Protein AF-A0A7C6RZF9-F1 (afdb_monomer_lite)

Sequence (283 aa):
MNSLLARSKLLEAARATYAPKPVEAPPQAPALPRFILAIDGSYAEVDVKNGYPGAKVGYCTAASVLLDLHLIGELDVERPVDPVEFRKTEQAASVDAALPGSNVVTRRQNSARASFREELYDLFTDIVVDEDDRTNLLSTYQALLALKPTTNPQSCPYKESHGCTAEFAVGSGCTTCPTCGRPVYSTDALRIHERFRDIGTNGEAFGLVMQLMERLLMVHFLRCFERRNLLPRLTSLAFFIDGPLAAFGPPAWLSAAISRELKRLNQKVRVATGQDLLILGIS

pLDDT: mean 88.52, std 12.93, range [42.34, 98.44]

Secondary structure (DSSP, 8-state):
---SSS----------S--PPPPPPPPPPSS--SEEEEEEEEEEEEE-TTSSTT-EEEEEEEEEEEEEHHHHHHHTTSSSPPHHHHGGGEEEEEEEEEEE-TT---TT-SSHHHHHHHHHHHHHHH----TTT---HHHHHHHHHTTS--SSPEEPTTHHHH----EE---SSEEE-TTT--EEEGGGGG-GGGS--SSS--HHHHHHHHHHHHHHHHHHHHHHHHHTT-GGGGGGEEEEEES-SS--SGGGHHHHHHHHHHHHHHHHHHHHHS---EEEEE-

Foldseek 3Di:
DPDPPPDPDDPPDPPPPPPPDDDPDPPDDPDAFQKEWEKEKDKDKDDDPPADPQWIKMKIKIKIKIFGVVQVVVQVVDPPGDPVSRCVRIDMDMQIAIAGAARDDDPVDDASLVRRQVSLLVSQCPADDDPVLRHGLLVLVLLLLVVFDFPFFDADLCCVVPVGGDTGRQHAAWDAGPGPRHIDHSCCQLVLSVCGDNGDDSVSSSVLSRVCCQLSVVLVVLVVCVVVVNLQSQVNYAYEYEADNARDDSNRSSSVSSVVSQVVSQVVSCVVHVDGGHYDYDD

Radius of gyration: 22.69 Å; chains: 1; bounding box: 57×61×63 Å

Structure (mmCIF, N/CA/C/O backbone):
data_AF-A0A7C6RZF9-F1
#
_entry.id   AF-A0A7C6RZF9-F1
#
loop_
_atom_site.group_PDB
_atom_site.id
_atom_site.type_symbol
_atom_site.label_atom_id
_atom_site.label_alt_id
_atom_site.label_comp_id
_atom_site.label_asym_id
_atom_site.label_entity_id
_atom_site.label_seq_id
_atom_site.pdbx_PDB_ins_code
_atom_site.Cartn_x
_atom_site.Cartn_y
_atom_site.Cartn_z
_atom_site.occupancy
_atom_site.B_iso_or_equiv
_atom_site.auth_seq_id
_atom_site.auth_comp_id
_atom_site.auth_asym_id
_atom_site.auth_atom_id
_atom_site.pdbx_PDB_model_num
ATOM 1 N N . MET A 1 1 ? 8.512 46.371 -24.141 1.00 44.00 1 MET A N 1
ATOM 2 C CA . MET A 1 1 ? 8.362 44.982 -23.654 1.00 44.00 1 MET A CA 1
ATOM 3 C C . MET A 1 1 ? 7.589 44.940 -22.322 1.00 44.00 1 MET A C 1
ATOM 5 O O . MET A 1 1 ? 7.981 44.211 -21.432 1.00 44.00 1 MET A O 1
ATOM 9 N N . ASN A 1 2 ? 6.493 45.712 -22.181 1.00 46.38 2 ASN A N 1
ATOM 10 C CA . ASN A 1 2 ? 5.766 45.908 -20.905 1.00 46.38 2 ASN A CA 1
ATOM 11 C C . ASN A 1 2 ? 4.226 45.761 -21.019 1.00 46.38 2 ASN A C 1
ATOM 13 O O . ASN A 1 2 ? 3.498 46.326 -20.213 1.00 46.38 2 ASN A O 1
ATOM 17 N N . SER A 1 3 ? 3.691 45.013 -21.995 1.00 49.34 3 SER A N 1
ATOM 18 C CA . SER A 1 3 ? 2.226 44.832 -22.132 1.00 49.34 3 SER A CA 1
ATOM 19 C C . SER A 1 3 ? 1.712 43.396 -21.967 1.00 49.34 3 SER A C 1
ATOM 21 O O . SER A 1 3 ? 0.523 43.162 -22.169 1.00 49.34 3 SER A O 1
ATOM 23 N N . LEU A 1 4 ? 2.549 42.438 -21.550 1.00 44.47 4 LEU A N 1
ATOM 24 C CA . LEU A 1 4 ? 2.128 41.034 -21.403 1.00 44.47 4 LEU A CA 1
ATOM 25 C C . LEU A 1 4 ? 1.476 40.701 -20.047 1.00 44.47 4 LEU A C 1
ATOM 27 O O . LEU A 1 4 ? 0.877 39.641 -19.920 1.00 44.47 4 LEU A O 1
ATOM 31 N N . LEU A 1 5 ? 1.518 41.606 -19.060 1.00 49.47 5 LEU A N 1
ATOM 32 C CA . LEU A 1 5 ? 0.936 41.382 -17.723 1.00 49.47 5 LEU A CA 1
ATOM 33 C C . LEU A 1 5 ? -0.335 42.205 -17.432 1.00 49.47 5 LEU A C 1
ATOM 35 O O . LEU A 1 5 ? -0.898 42.101 -16.350 1.00 49.47 5 LEU A O 1
ATOM 39 N N . ALA A 1 6 ? -0.833 42.999 -18.385 1.00 48.31 6 ALA A N 1
ATOM 40 C CA . ALA A 1 6 ? -1.935 43.939 -18.135 1.00 48.31 6 ALA A CA 1
ATOM 41 C C . ALA A 1 6 ? -3.351 43.378 -18.396 1.00 48.31 6 ALA A C 1
ATOM 43 O O . ALA A 1 6 ? -4.324 44.131 -18.372 1.00 48.31 6 ALA A O 1
ATOM 44 N N . ARG A 1 7 ? -3.507 42.077 -18.679 1.00 49.91 7 ARG A N 1
ATOM 45 C CA . ARG A 1 7 ? -4.825 41.469 -18.948 1.00 49.91 7 ARG A CA 1
ATOM 46 C C . ARG A 1 7 ? -4.968 40.068 -18.354 1.00 49.91 7 ARG A C 1
ATOM 48 O O . ARG A 1 7 ? -5.274 39.123 -19.067 1.00 49.91 7 ARG A O 1
ATOM 55 N N . SER A 1 8 ? -4.823 39.947 -17.038 1.00 42.34 8 SER A N 1
ATOM 56 C CA . SER A 1 8 ? -5.590 38.931 -16.312 1.00 42.34 8 SER A CA 1
ATOM 57 C C . SER A 1 8 ? -6.873 39.602 -15.830 1.00 42.34 8 SER A C 1
ATOM 59 O O . SER A 1 8 ? -6.887 40.278 -14.805 1.00 42.34 8 SER A O 1
ATOM 61 N N . LYS A 1 9 ? -7.943 39.508 -16.624 1.00 49.41 9 LYS A N 1
ATOM 62 C CA . LYS A 1 9 ? -9.285 39.748 -16.093 1.00 49.41 9 LYS A CA 1
ATOM 63 C C . LYS A 1 9 ? -9.695 38.444 -15.421 1.00 49.41 9 LYS A C 1
ATOM 65 O O . LYS A 1 9 ? -9.840 37.438 -16.112 1.00 49.41 9 LYS A O 1
ATOM 70 N N . LEU A 1 10 ? -9.847 38.460 -14.096 1.00 52.38 10 LEU A N 1
ATOM 71 C CA . LEU A 1 10 ? -10.615 37.429 -13.401 1.00 52.38 10 LEU A CA 1
ATOM 72 C C . LEU A 1 10 ? -11.949 37.296 -14.136 1.00 52.38 10 LEU A C 1
ATOM 74 O O . LEU A 1 10 ? -12.616 38.301 -14.385 1.00 52.38 10 LEU A O 1
ATOM 78 N N . LEU A 1 11 ? -12.292 36.076 -14.542 1.00 44.00 11 LEU A N 1
ATOM 79 C CA . LEU A 1 11 ? -13.588 35.798 -15.138 1.00 44.00 11 LEU A CA 1
ATOM 80 C C . LEU A 1 11 ? -14.634 36.108 -14.060 1.00 44.00 11 LEU A C 1
ATOM 82 O O . LEU A 1 11 ? -14.775 35.359 -13.093 1.00 44.00 11 LEU A O 1
ATOM 86 N N . GLU A 1 12 ? -15.299 37.257 -14.170 1.00 52.66 12 GLU A N 1
ATOM 87 C CA . GLU A 1 12 ? -16.380 37.620 -13.266 1.00 52.66 12 GLU A CA 1
ATOM 88 C C . GLU A 1 12 ? -17.466 36.544 -13.333 1.00 52.66 12 GLU A C 1
ATOM 90 O O . GLU A 1 12 ? -18.090 36.308 -14.364 1.00 52.66 12 GLU A O 1
ATOM 95 N N . ALA A 1 13 ? -17.646 35.880 -12.192 1.00 52.62 13 ALA A N 1
ATOM 96 C CA . ALA A 1 13 ? -18.874 35.251 -11.735 1.00 52.62 13 ALA A CA 1
ATOM 97 C C . ALA A 1 13 ? -19.661 34.410 -12.758 1.00 52.62 13 ALA A C 1
ATOM 99 O O . ALA A 1 13 ? -20.886 34.483 -12.808 1.00 52.62 13 ALA A O 1
ATOM 100 N N . ALA A 1 14 ? -19.012 33.445 -13.411 1.00 50.66 14 ALA A N 1
ATOM 101 C CA . ALA A 1 14 ? -19.671 32.148 -13.548 1.00 50.66 14 ALA A CA 1
ATOM 102 C C . ALA A 1 14 ? -19.637 31.484 -12.162 1.00 50.66 14 ALA A C 1
ATOM 104 O O . ALA A 1 14 ? -18.797 30.628 -11.887 1.00 50.66 14 ALA A O 1
ATOM 105 N N . ARG A 1 15 ? -20.493 31.951 -11.237 1.00 50.66 15 ARG A N 1
ATOM 106 C CA . ARG A 1 15 ? -20.753 31.244 -9.979 1.00 50.66 15 ARG A CA 1
ATOM 107 C C . ARG A 1 15 ? -21.196 29.845 -10.379 1.00 50.66 15 ARG A C 1
ATOM 109 O O . ARG A 1 15 ? -22.321 29.670 -10.842 1.00 50.66 15 ARG A O 1
ATOM 116 N N . ALA A 1 16 ? -20.301 28.872 -10.241 1.00 51.00 16 ALA A N 1
ATOM 117 C CA . ALA A 1 16 ? -20.673 27.478 -10.306 1.00 51.00 16 ALA A CA 1
ATOM 118 C C . ALA A 1 16 ? -21.843 27.300 -9.332 1.00 51.00 16 ALA A C 1
ATOM 120 O O . ALA A 1 16 ? -21.705 27.518 -8.131 1.00 51.00 16 ALA A O 1
ATOM 121 N N . THR A 1 17 ? -23.013 26.950 -9.858 1.00 53.56 17 THR A N 1
ATOM 122 C CA . THR A 1 17 ? -24.252 26.682 -9.112 1.00 53.56 17 THR A CA 1
ATOM 123 C C . THR A 1 17 ? -24.159 25.426 -8.243 1.00 53.56 17 THR A C 1
ATOM 125 O O . THR A 1 17 ? -25.164 24.936 -7.733 1.00 53.56 17 THR A O 1
ATOM 128 N N . TYR A 1 18 ? -22.951 24.904 -8.033 1.00 54.50 18 TYR A N 1
ATOM 129 C CA . TYR A 1 18 ? -22.685 23.849 -7.082 1.00 54.50 18 TYR A CA 1
ATOM 130 C C . TYR A 1 18 ? -22.541 24.451 -5.683 1.00 54.50 18 TYR A C 1
ATOM 132 O O . TYR A 1 18 ? -21.444 24.656 -5.171 1.00 54.50 18 TYR A O 1
ATOM 140 N N . ALA A 1 19 ? -23.681 24.755 -5.068 1.00 57.72 19 ALA A N 1
ATOM 141 C CA . ALA A 1 19 ? -23.759 24.831 -3.621 1.00 57.72 19 ALA A CA 1
ATOM 142 C C . ALA A 1 19 ? -23.894 23.383 -3.119 1.00 57.72 19 ALA A C 1
ATOM 144 O O . ALA A 1 19 ? -24.942 22.773 -3.364 1.00 57.72 19 ALA A O 1
ATOM 145 N N . PRO A 1 20 ? -22.869 22.782 -2.482 1.00 61.41 20 PRO A N 1
ATOM 146 C CA . PRO A 1 20 ? -23.057 21.487 -1.844 1.00 61.41 20 PRO A CA 1
ATOM 147 C C . PRO A 1 20 ? -24.210 21.636 -0.851 1.00 61.41 20 PRO A C 1
ATOM 149 O O . PRO A 1 20 ? -24.184 22.536 -0.012 1.00 61.41 20 PRO A O 1
ATOM 152 N N . LYS A 1 21 ? -25.251 20.804 -0.976 1.00 68.56 21 LYS A N 1
ATOM 153 C CA . LYS A 1 21 ? -26.317 20.770 0.029 1.00 68.56 21 LYS A CA 1
ATOM 154 C C . LYS A 1 21 ? -25.663 20.366 1.350 1.00 68.56 21 LYS A C 1
ATOM 156 O O . LYS A 1 21 ? -25.121 19.259 1.396 1.00 68.56 21 LYS A O 1
ATOM 161 N N . PRO A 1 22 ? -25.680 21.222 2.387 1.00 65.50 22 PRO A N 1
ATOM 162 C CA . PRO A 1 22 ? -25.207 20.827 3.700 1.00 65.50 22 PRO A CA 1
ATOM 163 C C . PRO A 1 22 ? -26.021 19.610 4.124 1.00 65.50 22 PRO A C 1
ATOM 165 O O . PRO A 1 22 ? -27.251 19.663 4.169 1.00 65.50 22 PRO A O 1
ATOM 168 N N . VAL A 1 23 ? -25.341 18.491 4.333 1.00 76.44 23 VAL A N 1
ATOM 169 C CA . VAL A 1 23 ? -25.952 17.330 4.968 1.00 76.44 23 VAL A CA 1
ATOM 170 C C . VAL A 1 23 ? -25.931 17.620 6.460 1.00 76.44 23 VAL A C 1
ATOM 172 O O . VAL A 1 23 ? -24.930 18.124 6.973 1.00 76.44 23 VAL A O 1
ATOM 175 N N . GLU A 1 24 ? -27.048 17.365 7.133 1.00 70.00 24 GLU A N 1
ATOM 176 C CA . GLU A 1 24 ? -27.141 17.508 8.582 1.00 70.00 24 GLU A CA 1
ATOM 177 C C . GLU A 1 24 ? -26.021 16.691 9.235 1.00 70.00 24 GLU A C 1
ATOM 179 O O . GLU A 1 24 ? -25.766 15.548 8.837 1.00 70.00 24 GLU A O 1
ATOM 184 N N . ALA A 1 25 ? -25.294 17.308 10.173 1.00 57.28 25 ALA A N 1
ATOM 185 C CA . ALA A 1 25 ? -24.230 16.610 10.877 1.00 57.28 25 ALA A CA 1
ATOM 186 C C . ALA A 1 25 ? -24.836 15.363 11.542 1.00 57.28 25 ALA A C 1
ATOM 188 O O . ALA A 1 25 ? -25.914 15.469 12.136 1.00 57.28 25 ALA A O 1
ATOM 189 N N . PRO A 1 26 ? -24.186 14.188 11.446 1.00 63.03 26 PRO A N 1
ATOM 190 C CA . PRO A 1 26 ? -24.655 13.016 12.162 1.00 63.03 26 PRO A CA 1
ATOM 191 C C . PRO A 1 26 ? -24.825 13.364 13.649 1.00 63.03 26 PRO A C 1
ATOM 193 O O . PRO A 1 26 ? -24.021 14.144 14.175 1.00 63.03 26 PRO A O 1
ATOM 196 N N . PRO A 1 27 ? -25.844 12.816 14.335 1.00 63.16 27 PRO A N 1
ATOM 197 C CA . PRO A 1 27 ? -26.008 13.034 15.766 1.00 63.16 27 PRO A CA 1
ATOM 198 C C . PRO A 1 27 ? -24.699 12.702 16.485 1.00 63.16 27 PRO A C 1
ATOM 200 O O . PRO A 1 27 ? -24.049 11.704 16.167 1.00 63.16 27 PRO A O 1
ATOM 203 N N . GLN A 1 28 ? -24.300 13.568 17.420 1.00 54.41 28 GLN A N 1
ATOM 204 C CA . GLN A 1 28 ? -23.054 13.422 18.167 1.00 54.41 28 GLN A CA 1
ATOM 205 C C . GLN A 1 28 ? -22.999 12.018 18.778 1.00 54.41 28 GLN A C 1
ATOM 207 O O . GLN A 1 28 ? -23.878 11.641 19.557 1.00 54.41 28 GLN A O 1
ATOM 212 N N . ALA A 1 29 ? -21.982 11.235 18.408 1.00 58.72 29 ALA A N 1
ATOM 213 C CA . ALA A 1 29 ? -21.712 9.988 19.103 1.00 58.72 29 ALA A CA 1
ATOM 214 C C . ALA A 1 29 ? -21.432 10.341 20.577 1.00 58.72 29 ALA A C 1
ATOM 216 O O . ALA A 1 29 ? -20.597 11.210 20.835 1.00 58.72 29 ALA A O 1
ATOM 217 N N . PRO A 1 30 ? -22.130 9.726 21.548 1.00 60.25 30 PRO A N 1
ATOM 218 C CA . PRO A 1 30 ? -22.070 10.155 22.945 1.00 60.25 30 PRO A CA 1
ATOM 219 C C . PRO A 1 30 ? -20.701 9.923 23.608 1.00 60.25 30 PRO A C 1
ATOM 221 O O . PRO A 1 30 ? -20.466 10.441 24.696 1.00 60.25 30 PRO A O 1
ATOM 224 N N . ALA A 1 31 ? -19.796 9.174 22.968 1.00 73.19 31 ALA A N 1
ATOM 225 C CA . ALA A 1 31 ? -18.435 8.944 23.434 1.00 73.19 31 ALA A CA 1
ATOM 226 C C . ALA A 1 31 ? -17.447 8.954 22.257 1.00 73.19 31 ALA A C 1
ATOM 228 O O . ALA A 1 31 ? -17.742 8.424 21.183 1.00 73.19 31 ALA A O 1
ATOM 229 N N . LEU A 1 32 ? -16.272 9.548 22.476 1.00 79.69 32 LEU A N 1
ATOM 230 C CA . LEU A 1 32 ? -15.128 9.430 21.571 1.00 79.69 32 LEU A CA 1
ATOM 231 C C . LEU A 1 32 ? -14.653 7.965 21.512 1.00 79.69 32 LEU A C 1
ATOM 233 O O . LEU A 1 32 ? -14.848 7.224 22.482 1.00 79.69 32 LEU A O 1
ATOM 237 N N . PRO A 1 33 ? -14.030 7.530 20.400 1.00 88.69 33 PRO A N 1
ATOM 238 C CA . PRO A 1 33 ? -13.412 6.210 20.342 1.00 88.69 33 PRO A CA 1
ATOM 239 C C . PRO A 1 33 ? -12.360 6.081 21.450 1.00 88.69 33 PRO A C 1
ATOM 241 O O . PRO A 1 33 ? -11.729 7.062 21.837 1.00 88.69 33 PRO A O 1
ATOM 244 N N . ARG A 1 34 ? -12.153 4.867 21.965 1.00 93.19 34 ARG A N 1
ATOM 245 C CA . ARG A 1 34 ? -11.079 4.612 22.935 1.00 93.19 34 ARG A CA 1
ATOM 246 C C . ARG A 1 34 ? -9.718 4.595 22.251 1.00 93.19 34 ARG A C 1
ATOM 248 O O . ARG A 1 34 ? -8.738 5.038 22.834 1.00 93.19 34 ARG A O 1
ATOM 255 N N . PHE A 1 35 ? -9.667 4.072 21.031 1.00 95.12 35 PHE A N 1
ATOM 256 C CA . PHE A 1 35 ? -8.431 3.867 20.300 1.00 95.12 35 PHE A CA 1
ATOM 257 C C . PHE A 1 35 ? -8.411 4.647 18.988 1.00 95.12 35 PHE A C 1
ATOM 259 O O . PHE A 1 35 ? -9.434 4.777 18.309 1.00 95.12 35 PHE A O 1
ATOM 266 N N . ILE A 1 36 ? -7.224 5.098 18.596 1.00 94.88 36 ILE A N 1
ATOM 267 C CA . ILE A 1 36 ? -6.934 5.575 17.241 1.00 94.88 36 ILE A CA 1
ATOM 268 C C . ILE A 1 36 ? -5.866 4.668 16.644 1.00 94.88 36 ILE A C 1
ATOM 270 O O . ILE A 1 36 ? -4.835 4.463 17.269 1.00 94.88 36 ILE A O 1
ATOM 274 N N . LEU A 1 37 ? -6.085 4.159 15.434 1.00 95.31 37 LEU A N 1
ATOM 275 C CA . LEU A 1 37 ? -5.027 3.570 14.619 1.00 95.31 37 LEU A CA 1
ATOM 276 C C . LEU A 1 37 ? -4.629 4.579 13.542 1.00 95.31 37 LEU A C 1
ATOM 278 O O . LEU A 1 37 ? -5.364 4.780 12.572 1.00 95.31 37 LEU A O 1
ATOM 282 N N . ALA A 1 38 ? -3.490 5.233 13.745 1.00 94.94 38 ALA A N 1
ATOM 283 C CA . ALA A 1 38 ? -2.909 6.187 12.813 1.00 94.94 38 ALA A CA 1
ATOM 284 C C . ALA A 1 38 ? -1.940 5.481 11.861 1.00 94.94 38 ALA A C 1
ATOM 286 O O . ALA A 1 38 ? -1.136 4.662 12.305 1.00 94.94 38 ALA A O 1
ATOM 287 N N . ILE A 1 39 ? -2.017 5.785 10.567 1.00 94.81 39 ILE A N 1
ATOM 288 C CA . ILE A 1 39 ? -1.108 5.270 9.542 1.00 94.81 39 ILE A CA 1
ATOM 289 C C . ILE A 1 39 ? -0.482 6.451 8.808 1.00 94.81 39 ILE A C 1
ATOM 291 O O . ILE A 1 39 ? -1.206 7.289 8.269 1.00 94.81 39 ILE A O 1
ATOM 295 N N . ASP A 1 40 ? 0.846 6.477 8.794 1.00 94.19 40 ASP A N 1
ATOM 296 C CA . ASP A 1 40 ? 1.660 7.531 8.191 1.00 94.19 40 ASP A CA 1
ATOM 297 C C . ASP A 1 40 ? 2.850 6.919 7.444 1.00 94.19 40 ASP A C 1
ATOM 299 O O . ASP A 1 40 ? 3.456 5.938 7.890 1.00 94.19 40 ASP A O 1
ATOM 303 N N . GLY A 1 41 ? 3.160 7.473 6.282 1.00 92.94 41 GLY A N 1
ATOM 304 C CA . GLY A 1 41 ? 4.138 6.982 5.340 1.00 92.94 41 GLY A CA 1
ATOM 305 C C . GLY A 1 41 ? 5.175 8.036 4.989 1.00 92.94 41 GLY A C 1
ATOM 306 O O . GLY A 1 41 ? 4.897 9.210 4.782 1.00 92.94 41 GLY A O 1
ATOM 307 N N . SER A 1 42 ? 6.415 7.594 4.823 1.00 94.50 42 SER A N 1
ATOM 308 C CA . SER A 1 42 ? 7.486 8.446 4.316 1.00 94.50 42 SER A CA 1
ATOM 309 C C . SER A 1 42 ? 8.337 7.705 3.299 1.00 94.50 42 SER A C 1
ATOM 311 O O . SER A 1 42 ? 8.347 6.473 3.228 1.00 94.50 42 SER A O 1
ATOM 313 N N . TYR A 1 43 ? 9.041 8.462 2.461 1.00 96.25 43 TYR A N 1
ATOM 314 C CA . TYR A 1 43 ? 10.055 7.889 1.593 1.00 96.25 43 TYR A CA 1
ATOM 315 C C . TYR A 1 43 ? 11.281 8.791 1.496 1.00 96.25 43 TYR A C 1
ATOM 317 O O . TYR A 1 43 ? 11.190 10.016 1.579 1.00 96.25 43 TYR A O 1
ATOM 325 N N . ALA A 1 44 ? 12.433 8.167 1.279 1.00 96.75 44 ALA A N 1
ATOM 326 C CA . ALA A 1 44 ? 13.693 8.838 1.016 1.00 96.75 44 ALA A CA 1
ATOM 327 C C . ALA A 1 44 ? 14.422 8.124 -0.121 1.00 96.75 44 ALA A C 1
ATOM 329 O O . ALA A 1 44 ? 14.549 6.904 -0.124 1.00 96.75 44 ALA A O 1
ATOM 330 N N . GLU A 1 45 ? 14.935 8.882 -1.083 1.00 96.56 45 GLU A N 1
ATOM 331 C CA . GLU A 1 45 ? 15.823 8.344 -2.110 1.00 96.56 45 GLU A CA 1
ATOM 332 C C . GLU A 1 45 ? 17.269 8.691 -1.758 1.00 96.56 45 GLU A C 1
ATOM 334 O O . GLU A 1 45 ? 17.589 9.853 -1.506 1.00 96.56 45 GLU A O 1
ATOM 339 N N . VAL A 1 46 ? 18.148 7.689 -1.756 1.00 95.75 46 VAL A N 1
ATOM 340 C CA . VAL A 1 46 ? 19.566 7.870 -1.424 1.00 95.75 46 VAL A CA 1
ATOM 341 C C . VAL A 1 46 ? 20.474 7.356 -2.531 1.00 95.75 46 VAL A C 1
ATOM 343 O O . VAL A 1 46 ? 20.140 6.408 -3.243 1.00 95.75 46 VAL A O 1
ATOM 346 N N . ASP A 1 47 ? 21.660 7.951 -2.635 1.00 94.88 47 ASP A N 1
ATOM 347 C CA . ASP A 1 47 ? 22.723 7.469 -3.514 1.00 94.88 47 ASP A CA 1
ATOM 348 C C . ASP A 1 47 ? 23.436 6.242 -2.927 1.00 94.88 47 ASP A C 1
ATOM 350 O O . ASP A 1 47 ? 23.781 6.189 -1.741 1.00 94.88 47 ASP A O 1
ATOM 354 N N . VAL A 1 48 ? 23.712 5.256 -3.780 1.00 93.12 48 VAL A N 1
ATOM 355 C CA . VAL A 1 48 ? 24.491 4.069 -3.417 1.00 93.12 48 VAL A CA 1
ATOM 356 C C . VAL A 1 48 ? 25.975 4.427 -3.406 1.00 93.12 48 VAL A C 1
ATOM 358 O O . VAL A 1 48 ? 26.574 4.674 -4.449 1.00 93.12 48 VAL A O 1
ATOM 361 N N . LYS A 1 49 ? 26.596 4.405 -2.219 1.00 88.06 49 LYS A N 1
ATOM 362 C CA . LYS A 1 49 ? 28.004 4.814 -2.036 1.00 88.06 49 LYS A CA 1
ATOM 363 C C . LYS A 1 49 ? 29.010 3.962 -2.820 1.00 88.06 49 LYS A C 1
ATOM 365 O O . LYS A 1 49 ? 29.942 4.505 -3.395 1.00 88.06 49 LYS A O 1
ATOM 370 N N . ASN A 1 50 ? 28.813 2.643 -2.851 1.00 86.00 50 ASN A N 1
ATOM 371 C CA . ASN A 1 50 ? 29.736 1.680 -3.472 1.00 86.00 50 ASN A CA 1
ATOM 372 C C . ASN A 1 50 ? 29.118 1.026 -4.724 1.00 86.00 50 ASN A C 1
ATOM 374 O O . ASN A 1 50 ? 29.227 -0.185 -4.908 1.00 86.00 50 ASN A O 1
ATOM 378 N N . GLY A 1 51 ? 28.394 1.803 -5.535 1.00 83.75 51 GLY A N 1
ATOM 379 C CA . GLY A 1 51 ? 27.639 1.316 -6.694 1.00 83.75 51 GLY A CA 1
ATOM 380 C C . GLY A 1 51 ? 28.064 1.948 -8.019 1.00 83.75 51 GLY A C 1
ATOM 381 O O . GLY A 1 51 ? 28.979 2.769 -8.079 1.00 83.75 51 GLY A O 1
ATOM 382 N N . TYR A 1 52 ? 27.375 1.566 -9.096 1.00 87.88 52 TYR A N 1
ATOM 383 C CA . TYR A 1 52 ? 27.523 2.225 -10.394 1.00 87.88 52 TYR A CA 1
ATOM 384 C C . TYR A 1 52 ? 27.160 3.722 -10.280 1.00 87.88 52 TYR A C 1
ATOM 386 O O . TYR A 1 52 ? 26.256 4.060 -9.510 1.00 87.88 52 TYR A O 1
ATOM 394 N N . PRO A 1 53 ? 27.811 4.638 -11.023 1.00 89.31 53 PRO A N 1
ATOM 395 C CA . PRO A 1 53 ? 27.487 6.061 -10.965 1.00 89.31 53 PRO A CA 1
ATOM 396 C C . PRO A 1 53 ? 25.992 6.351 -11.161 1.00 89.31 53 PRO A C 1
ATOM 398 O O . PRO A 1 53 ? 25.350 5.842 -12.081 1.00 89.31 53 PRO A O 1
ATOM 401 N N . GLY A 1 54 ? 25.429 7.176 -10.278 1.00 90.06 54 GLY A N 1
ATOM 402 C CA . GLY A 1 54 ? 24.002 7.509 -10.293 1.00 90.06 54 GLY A CA 1
ATOM 403 C C . GLY A 1 54 ? 23.077 6.380 -9.828 1.00 90.06 54 GLY A C 1
ATOM 404 O O . GLY A 1 54 ? 21.875 6.468 -10.070 1.00 90.06 54 GLY A O 1
ATOM 405 N N . ALA A 1 55 ? 23.609 5.328 -9.195 1.00 94.81 55 ALA A N 1
ATOM 406 C CA . ALA A 1 55 ? 22.798 4.302 -8.554 1.00 94.81 55 ALA A CA 1
ATOM 407 C C . ALA A 1 55 ? 22.071 4.850 -7.325 1.00 94.81 55 ALA A C 1
ATOM 409 O O . ALA A 1 55 ? 22.692 5.458 -6.451 1.00 94.81 55 ALA A O 1
ATOM 410 N N . LYS A 1 56 ? 20.760 4.605 -7.257 1.00 96.19 56 LYS A N 1
ATOM 411 C CA . LYS A 1 56 ? 19.883 5.101 -6.193 1.00 96.19 56 LYS A CA 1
ATOM 412 C C . LYS A 1 56 ? 18.993 4.001 -5.633 1.00 96.19 56 LYS A C 1
ATOM 414 O O . LYS A 1 56 ? 18.571 3.108 -6.363 1.00 96.19 56 LYS A O 1
ATOM 419 N N . VAL A 1 57 ? 18.684 4.088 -4.344 1.00 96.94 57 VAL A N 1
ATOM 420 C CA . VAL A 1 57 ? 17.738 3.207 -3.642 1.00 96.94 57 VAL A CA 1
ATOM 421 C C . VAL A 1 57 ? 16.671 4.070 -2.986 1.00 96.94 57 VAL A C 1
ATOM 423 O O . VAL A 1 57 ? 16.993 5.097 -2.387 1.00 96.94 57 VAL A O 1
ATOM 426 N N . GLY A 1 58 ? 15.412 3.657 -3.108 1.00 97.06 58 GLY A N 1
ATOM 427 C CA . GLY A 1 58 ? 14.295 4.275 -2.403 1.00 97.06 58 GLY A CA 1
ATOM 428 C C . GLY A 1 58 ? 13.980 3.512 -1.130 1.00 97.06 58 GLY A C 1
ATOM 429 O O . GLY A 1 58 ? 13.635 2.338 -1.197 1.00 97.06 58 GLY A O 1
ATOM 430 N N . TYR A 1 59 ? 14.059 4.173 0.015 1.00 97.50 59 TYR A N 1
ATOM 431 C CA . TYR A 1 59 ? 13.494 3.675 1.260 1.00 97.50 59 TYR A CA 1
ATOM 432 C C . TYR A 1 59 ? 12.063 4.171 1.376 1.00 97.50 59 TYR A C 1
ATOM 434 O O . TYR A 1 59 ? 11.836 5.374 1.291 1.00 97.50 59 TYR A O 1
ATOM 442 N N . CYS A 1 60 ? 11.112 3.258 1.529 1.00 96.62 60 CYS A N 1
ATOM 443 C CA . CYS A 1 60 ? 9.714 3.565 1.810 1.00 96.62 60 CYS A CA 1
ATOM 444 C C . CYS A 1 60 ? 9.358 2.950 3.160 1.00 96.62 60 CYS A C 1
ATOM 446 O O . CYS A 1 60 ? 9.587 1.759 3.365 1.00 96.62 60 CYS A O 1
ATOM 448 N N . THR A 1 61 ? 8.774 3.747 4.043 1.00 95.12 61 THR A N 1
ATOM 449 C CA . THR A 1 61 ? 8.312 3.312 5.359 1.00 95.12 61 THR A CA 1
ATOM 450 C C . THR A 1 61 ? 6.838 3.648 5.493 1.00 95.12 61 THR A C 1
ATOM 452 O O . THR A 1 61 ? 6.423 4.733 5.093 1.00 95.12 61 THR A O 1
ATOM 455 N N . ALA A 1 62 ? 6.055 2.743 6.072 1.00 94.25 62 ALA A N 1
ATOM 456 C CA . ALA A 1 62 ? 4.714 3.037 6.565 1.00 94.25 62 ALA A CA 1
ATOM 457 C C . ALA A 1 62 ? 4.602 2.580 8.021 1.00 94.25 62 ALA A C 1
ATOM 459 O O . ALA A 1 62 ? 4.750 1.394 8.318 1.00 94.25 62 ALA A O 1
ATOM 460 N N . ALA A 1 63 ? 4.356 3.522 8.923 1.00 93.75 63 ALA A N 1
ATOM 461 C CA . ALA A 1 63 ? 4.143 3.279 10.338 1.00 93.75 63 ALA A CA 1
ATOM 462 C C . ALA A 1 63 ? 2.646 3.171 10.635 1.00 93.75 63 ALA A C 1
ATOM 464 O O . ALA A 1 63 ? 1.831 3.903 10.084 1.00 93.75 63 ALA A O 1
ATOM 465 N N . SER A 1 64 ? 2.284 2.244 11.514 1.00 94.31 64 SER A N 1
ATOM 466 C CA . SER A 1 64 ? 0.953 2.093 12.093 1.00 94.31 64 SER A CA 1
ATOM 467 C C . SER A 1 64 ? 1.076 2.251 13.603 1.00 94.31 64 SER A C 1
ATOM 469 O O . SER A 1 64 ? 1.799 1.486 14.240 1.00 94.31 64 SER A O 1
ATOM 471 N N . VAL A 1 65 ? 0.393 3.241 14.172 1.00 94.38 65 VAL A N 1
ATOM 472 C CA . VAL A 1 65 ? 0.449 3.575 15.599 1.00 94.38 65 VAL A CA 1
ATOM 473 C C . VAL A 1 65 ? -0.945 3.461 16.199 1.00 94.38 65 VAL A C 1
ATOM 475 O O . VAL A 1 65 ? -1.860 4.186 15.812 1.00 94.38 65 VAL A O 1
ATOM 478 N N . LEU A 1 66 ? -1.110 2.541 17.144 1.00 94.69 66 LEU A N 1
ATOM 479 C CA . LEU A 1 66 ? -2.313 2.402 17.953 1.00 94.69 66 LEU A CA 1
ATOM 480 C C . LEU A 1 66 ? -2.173 3.258 19.216 1.00 94.69 66 LEU A C 1
ATOM 482 O O . LEU A 1 66 ? -1.308 2.981 20.037 1.00 94.69 66 LEU A O 1
ATOM 486 N N . LEU A 1 67 ? -3.038 4.253 19.383 1.00 93.56 67 LEU A N 1
ATOM 487 C CA . LEU A 1 67 ? -3.093 5.159 20.532 1.00 93.56 67 LEU A CA 1
ATOM 488 C C . LEU A 1 67 ? -4.287 4.814 21.428 1.00 93.56 67 LEU A C 1
ATOM 490 O O . LEU A 1 67 ? -5.392 4.647 20.911 1.00 93.56 67 LEU A O 1
ATOM 494 N N . ASP A 1 68 ? -4.102 4.763 22.751 1.00 93.88 68 ASP A N 1
ATOM 495 C CA . ASP A 1 68 ? -5.190 4.677 23.741 1.00 93.88 68 ASP A CA 1
ATOM 496 C C . ASP A 1 68 ? -5.531 6.074 24.290 1.00 93.88 68 ASP A C 1
ATOM 498 O O . ASP A 1 68 ? -4.823 6.633 25.132 1.00 93.88 68 ASP A O 1
ATOM 502 N N . LEU A 1 69 ? -6.648 6.637 23.825 1.00 91.25 69 LEU A N 1
ATOM 503 C CA . LEU A 1 69 ? -7.108 7.976 24.195 1.00 91.25 69 LEU A CA 1
ATOM 504 C C . LEU A 1 69 ? -7.503 8.092 25.670 1.00 91.25 69 LEU A C 1
ATOM 506 O O . LEU A 1 69 ? -7.479 9.194 26.214 1.00 91.25 69 LEU A O 1
ATOM 510 N N . HIS A 1 70 ? -7.850 6.983 26.327 1.00 90.44 70 HIS A N 1
ATOM 511 C CA . HIS A 1 70 ? -8.131 6.999 27.758 1.00 90.44 70 HIS A CA 1
ATOM 512 C C . HIS A 1 70 ? -6.851 7.253 28.554 1.00 90.44 70 HIS A C 1
ATOM 514 O O . HIS A 1 70 ? -6.825 8.141 29.400 1.00 90.44 70 HIS A O 1
ATOM 520 N N . LEU A 1 71 ? -5.784 6.508 28.250 1.00 88.25 71 LEU A N 1
ATOM 521 C CA . LEU A 1 71 ? -4.491 6.671 28.919 1.00 88.25 71 LEU A CA 1
ATOM 522 C C . LEU A 1 71 ? -3.881 8.049 28.629 1.00 88.25 71 LEU A C 1
ATOM 524 O O . LEU A 1 71 ? -3.336 8.683 29.527 1.00 88.25 71 LEU A O 1
ATOM 528 N N . ILE A 1 72 ? -4.021 8.544 27.394 1.00 88.44 72 ILE A N 1
ATOM 529 C CA . ILE A 1 72 ? -3.596 9.908 27.039 1.00 88.44 72 ILE A CA 1
ATOM 530 C C . ILE A 1 72 ? -4.354 10.941 27.882 1.00 88.44 72 ILE A C 1
ATOM 532 O O . ILE A 1 72 ? -3.736 11.853 28.425 1.00 88.44 72 ILE A O 1
ATOM 536 N N . GLY A 1 73 ? -5.672 10.780 28.037 1.00 86.56 73 GLY A N 1
ATOM 537 C CA . GLY A 1 73 ? -6.490 11.668 28.863 1.00 86.56 73 GLY A CA 1
ATOM 538 C C . GLY A 1 73 ? -6.096 11.666 30.343 1.00 86.56 73 GLY A C 1
ATOM 539 O O . GLY A 1 73 ? -6.100 12.725 30.963 1.00 86.56 73 GLY A O 1
ATOM 540 N N . GLU A 1 74 ? -5.722 10.510 30.901 1.00 88.12 74 GLU A N 1
ATOM 541 C CA . GLU A 1 74 ? -5.219 10.399 32.280 1.00 88.12 74 GLU A CA 1
ATOM 542 C C . GLU A 1 74 ? -3.885 11.131 32.467 1.00 88.12 74 GLU A C 1
ATOM 544 O O . GLU A 1 74 ? -3.714 11.860 33.443 1.00 88.12 74 GLU A O 1
ATOM 549 N N . LEU A 1 75 ? -2.958 10.979 31.517 1.00 86.75 75 LEU A N 1
ATOM 550 C CA . LEU A 1 75 ? -1.661 11.658 31.557 1.00 86.75 75 LEU A CA 1
ATOM 551 C C . LEU A 1 75 ? -1.787 13.173 31.352 1.00 86.75 75 LEU A C 1
ATOM 553 O O . LEU A 1 75 ? -1.011 13.937 31.920 1.00 86.75 75 LEU A O 1
ATOM 557 N N . ASP A 1 76 ? -2.777 13.628 30.583 1.00 85.44 76 ASP A N 1
ATOM 558 C CA . ASP A 1 76 ? -2.979 15.050 30.296 1.00 85.44 76 ASP A CA 1
ATOM 559 C C . ASP A 1 76 ? -3.447 15.883 31.501 1.00 85.44 76 ASP A C 1
ATOM 561 O O . ASP A 1 76 ? -3.379 17.115 31.447 1.00 85.44 76 ASP A O 1
ATOM 565 N N . VAL A 1 77 ? -3.880 15.238 32.592 1.00 86.06 77 VAL A N 1
ATOM 566 C CA . VAL A 1 77 ? -4.291 15.906 33.840 1.00 86.06 77 VAL A CA 1
ATOM 567 C C . VAL A 1 77 ? -3.112 16.616 34.516 1.00 86.06 77 VAL A C 1
ATOM 569 O O . VAL A 1 77 ? -3.286 17.714 35.047 1.00 86.06 77 VAL A O 1
ATOM 572 N N . GLU A 1 78 ? -1.910 16.035 34.466 1.00 80.88 78 GLU A N 1
ATOM 573 C CA . GLU A 1 78 ? -0.701 16.590 35.083 1.00 80.88 78 GLU A CA 1
ATOM 574 C C . GLU A 1 78 ? 0.399 16.801 34.038 1.00 80.88 78 GLU A C 1
ATOM 576 O O . GLU A 1 78 ? 1.169 15.906 33.693 1.00 80.88 78 GLU A O 1
ATOM 581 N N . ARG A 1 79 ? 0.490 18.037 33.532 1.00 83.94 79 ARG A N 1
ATOM 582 C CA . ARG A 1 79 ? 1.542 18.451 32.594 1.00 83.94 79 ARG A CA 1
ATOM 583 C C . ARG A 1 79 ? 2.719 19.117 33.322 1.00 83.94 79 ARG A C 1
ATOM 585 O O . ARG A 1 79 ? 2.490 19.873 34.267 1.00 83.94 79 ARG A O 1
ATOM 592 N N . PRO A 1 80 ? 3.963 18.958 32.831 1.00 82.81 80 PRO A N 1
ATOM 593 C CA . PRO A 1 80 ? 4.359 18.216 31.630 1.00 82.81 80 PRO A CA 1
ATOM 594 C C . PRO A 1 80 ? 4.378 16.696 31.850 1.00 82.81 80 PRO A C 1
ATOM 596 O O . PRO A 1 80 ? 4.807 16.225 32.896 1.00 82.81 80 PRO A O 1
ATOM 599 N N . VAL A 1 81 ? 3.954 15.945 30.831 1.00 84.25 81 VAL A N 1
ATOM 600 C CA . VAL A 1 81 ? 3.926 14.474 30.856 1.00 84.25 81 VAL A CA 1
ATOM 601 C C . VAL A 1 81 ? 5.340 13.910 30.698 1.00 84.25 81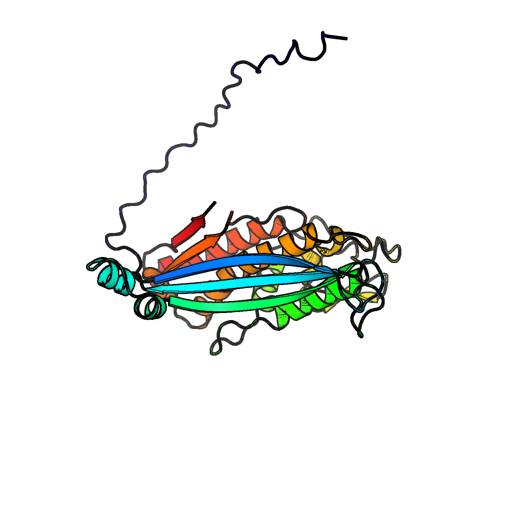 VAL A C 1
ATOM 603 O O . VAL A 1 81 ? 6.109 14.389 29.861 1.00 84.25 81 VAL A O 1
ATOM 606 N N . ASP A 1 82 ? 5.677 12.869 31.463 1.00 84.31 82 ASP A N 1
ATOM 607 C CA . ASP A 1 82 ? 6.911 12.101 31.268 1.00 84.31 82 ASP A CA 1
ATOM 608 C C . ASP A 1 82 ? 6.873 11.374 29.903 1.00 84.31 82 ASP A C 1
ATOM 610 O O . ASP A 1 82 ? 5.964 10.571 29.664 1.00 84.31 82 ASP A O 1
ATOM 614 N N . PRO A 1 83 ? 7.851 11.592 29.000 1.00 83.81 83 PRO A N 1
ATOM 615 C CA . PRO A 1 83 ? 7.916 10.898 27.715 1.00 83.81 83 PRO A CA 1
ATOM 616 C C . PRO A 1 83 ? 7.905 9.365 27.813 1.00 83.81 83 PRO A C 1
ATOM 618 O O . PRO A 1 83 ? 7.440 8.700 26.888 1.00 83.81 83 PRO A O 1
ATOM 621 N N . VAL A 1 84 ? 8.429 8.788 28.899 1.00 86.12 84 VAL A N 1
ATOM 622 C CA . VAL A 1 84 ? 8.428 7.334 29.122 1.00 86.12 84 VAL A CA 1
ATOM 623 C C . VAL A 1 84 ? 7.016 6.833 29.410 1.00 86.12 84 VAL A C 1
ATOM 625 O O . VAL A 1 84 ? 6.620 5.794 28.884 1.00 86.12 84 VAL A O 1
ATOM 628 N N . GLU A 1 85 ? 6.241 7.577 30.199 1.00 83.62 85 GLU A N 1
ATOM 629 C CA . GLU A 1 85 ? 4.838 7.253 30.469 1.00 83.62 85 GLU A CA 1
ATOM 630 C C . GLU A 1 85 ? 3.972 7.470 29.225 1.00 83.62 85 GLU A C 1
ATOM 632 O O . GLU A 1 85 ? 3.147 6.617 28.902 1.00 83.62 85 GLU A O 1
ATOM 637 N N . PHE A 1 86 ? 4.227 8.529 28.449 1.00 83.44 86 PHE A N 1
ATOM 638 C CA . PHE A 1 86 ? 3.516 8.770 27.190 1.00 83.44 86 PHE A CA 1
ATOM 639 C C . PHE A 1 86 ? 3.686 7.613 26.191 1.00 83.44 86 PHE A C 1
ATOM 641 O O . PHE A 1 86 ? 2.711 7.174 25.584 1.00 83.44 86 PHE A O 1
ATOM 648 N N . ARG A 1 87 ? 4.891 7.034 26.079 1.00 82.19 87 ARG A N 1
ATOM 649 C CA . ARG A 1 87 ? 5.150 5.870 25.206 1.00 82.19 87 ARG A CA 1
ATOM 650 C C . ARG A 1 87 ? 4.334 4.628 25.558 1.00 82.19 87 ARG A C 1
ATOM 652 O O . ARG A 1 87 ? 4.156 3.768 24.707 1.00 82.19 87 ARG A O 1
ATOM 659 N N . LYS A 1 88 ? 3.837 4.498 26.792 1.00 85.12 88 LYS A N 1
ATOM 660 C CA . LYS A 1 88 ? 2.967 3.370 27.172 1.00 85.12 88 LYS A CA 1
ATOM 661 C C . LYS A 1 88 ? 1.558 3.500 26.594 1.00 85.12 88 LYS A C 1
ATOM 663 O O . LYS A 1 88 ? 0.821 2.517 26.586 1.00 85.12 88 LYS A O 1
ATOM 668 N N . THR A 1 89 ? 1.183 4.693 26.130 1.00 83.81 89 THR A N 1
ATOM 669 C CA . THR A 1 89 ? -0.126 4.955 25.515 1.00 83.81 89 THR A CA 1
ATOM 670 C C . THR A 1 89 ? -0.191 4.552 24.047 1.00 83.81 89 THR A C 1
ATOM 672 O O . THR A 1 89 ? -1.286 4.485 23.485 1.00 83.81 89 THR A O 1
ATOM 675 N N . GLU A 1 90 ? 0.962 4.259 23.438 1.00 88.44 90 GLU A N 1
ATOM 676 C CA . GLU A 1 90 ? 1.088 3.938 22.025 1.00 88.44 90 GLU A CA 1
ATOM 677 C C . GLU A 1 90 ? 1.700 2.551 21.787 1.00 88.44 90 GLU A C 1
ATOM 679 O O . GLU A 1 90 ? 2.575 2.084 22.517 1.00 88.44 90 GLU A O 1
ATOM 684 N N . GLN A 1 91 ? 1.246 1.882 20.731 1.00 87.94 91 GLN A N 1
ATOM 685 C CA . GLN A 1 91 ? 1.887 0.693 20.176 1.00 87.94 91 GLN A CA 1
ATOM 686 C C . GLN A 1 91 ? 2.141 0.936 18.696 1.00 87.94 91 GLN A C 1
ATOM 688 O O . GLN A 1 91 ? 1.199 1.127 17.928 1.00 87.94 91 GLN A O 1
ATOM 693 N N . ALA A 1 92 ? 3.411 0.940 18.301 1.00 88.69 92 ALA A N 1
ATOM 694 C CA . ALA A 1 92 ? 3.826 1.239 16.939 1.00 88.69 92 ALA A CA 1
ATOM 695 C C . ALA A 1 92 ? 4.408 0.002 16.247 1.00 88.69 92 ALA A C 1
ATOM 697 O O . ALA A 1 92 ? 5.166 -0.762 16.845 1.00 88.69 92 ALA A O 1
ATOM 698 N N . ALA A 1 93 ? 4.089 -0.150 14.968 1.00 90.69 93 ALA A N 1
ATOM 699 C CA . ALA A 1 93 ? 4.723 -1.095 14.061 1.00 90.69 93 ALA A CA 1
ATOM 700 C C . ALA A 1 93 ? 5.024 -0.391 12.735 1.00 90.69 93 ALA A C 1
ATOM 702 O O . ALA A 1 93 ? 4.207 0.398 12.261 1.00 90.69 93 ALA A O 1
ATOM 703 N N . SER A 1 94 ? 6.174 -0.674 12.125 1.00 91.62 94 SER A N 1
ATOM 704 C CA . SER A 1 94 ? 6.534 -0.154 10.805 1.00 91.62 94 SER A CA 1
ATOM 705 C C . SER A 1 94 ? 6.692 -1.277 9.793 1.00 91.62 94 SER A C 1
ATOM 707 O O . SER A 1 94 ? 7.140 -2.381 10.103 1.00 91.62 94 SER A O 1
ATOM 709 N N . VAL A 1 95 ? 6.327 -0.967 8.556 1.00 93.00 95 VAL A N 1
ATOM 710 C CA . VAL A 1 95 ? 6.761 -1.703 7.378 1.00 93.00 95 VAL A CA 1
ATOM 711 C C . VAL A 1 95 ? 7.816 -0.862 6.688 1.00 93.00 95 VAL A C 1
ATOM 713 O O . VAL A 1 95 ? 7.512 0.227 6.206 1.00 93.00 95 VAL A O 1
ATOM 716 N N . ASP A 1 96 ? 9.027 -1.397 6.608 1.00 94.19 96 ASP A N 1
ATOM 717 C CA . ASP A 1 96 ? 10.169 -0.753 5.971 1.00 94.19 96 ASP A CA 1
ATOM 718 C C . ASP A 1 96 ? 10.565 -1.516 4.706 1.00 94.19 96 ASP A C 1
ATOM 720 O O . ASP A 1 96 ? 10.693 -2.740 4.712 1.00 94.19 96 ASP A O 1
ATOM 724 N N . ALA A 1 97 ? 10.769 -0.789 3.611 1.00 95.00 97 ALA A N 1
ATOM 725 C CA . ALA A 1 97 ? 11.105 -1.357 2.315 1.00 95.00 97 ALA A CA 1
ATOM 726 C C . ALA A 1 97 ? 12.261 -0.600 1.664 1.00 95.00 97 ALA A C 1
ATOM 728 O O . ALA A 1 97 ? 12.249 0.627 1.587 1.00 95.00 97 ALA A O 1
ATOM 729 N N . ALA A 1 98 ? 13.230 -1.341 1.130 1.00 96.62 98 ALA A N 1
ATOM 730 C CA . ALA A 1 98 ? 14.271 -0.806 0.263 1.00 96.62 98 ALA A CA 1
ATOM 731 C C . ALA A 1 98 ? 13.994 -1.251 -1.177 1.00 96.62 98 ALA A C 1
ATOM 733 O O . ALA A 1 98 ? 14.094 -2.432 -1.501 1.00 96.62 98 ALA A O 1
ATOM 734 N N . LEU A 1 99 ? 13.641 -0.305 -2.042 1.00 97.62 99 LEU A N 1
ATOM 735 C CA . LEU A 1 99 ? 13.264 -0.560 -3.425 1.00 97.62 99 LEU A CA 1
ATOM 736 C C . LEU A 1 99 ? 14.383 -0.142 -4.389 1.00 97.62 99 LEU A C 1
ATOM 738 O O . LEU A 1 99 ? 14.973 0.934 -4.225 1.00 97.62 99 LEU A O 1
ATOM 742 N N . PRO A 1 100 ? 14.664 -0.950 -5.429 1.00 97.25 100 PRO A N 1
ATOM 743 C CA . PRO A 1 100 ? 15.612 -0.582 -6.473 1.00 97.25 100 PRO A CA 1
ATOM 744 C C . PRO A 1 100 ? 15.205 0.731 -7.148 1.00 97.25 100 PRO A C 1
ATOM 746 O O . PRO A 1 100 ? 14.072 0.864 -7.606 1.00 97.25 100 PRO A O 1
ATOM 749 N N . GLY A 1 101 ? 16.128 1.690 -7.222 1.00 96.50 101 GLY A N 1
ATOM 750 C CA . GLY A 1 101 ? 16.017 2.889 -8.053 1.00 96.50 101 GLY A CA 1
ATOM 751 C C . GLY A 1 101 ? 16.885 2.780 -9.306 1.00 96.50 101 GLY A C 1
ATOM 752 O O . GLY A 1 101 ? 17.260 1.685 -9.734 1.00 96.50 101 GLY A O 1
ATOM 753 N N . SER A 1 102 ? 17.216 3.919 -9.918 1.00 95.44 102 SER A N 1
ATOM 754 C CA . SER A 1 102 ? 18.083 3.969 -11.103 1.00 95.44 102 SER A CA 1
ATOM 755 C C . SER A 1 102 ? 19.389 3.209 -10.871 1.00 95.44 102 SER A C 1
ATOM 757 O O . SER A 1 102 ? 19.960 3.270 -9.786 1.00 95.44 102 SER A O 1
ATOM 759 N N . ASN A 1 103 ? 19.858 2.490 -11.893 1.00 94.88 103 ASN A N 1
ATOM 760 C CA . ASN A 1 103 ? 21.089 1.685 -11.887 1.00 94.88 103 ASN A CA 1
ATOM 761 C C . ASN A 1 103 ? 21.229 0.636 -10.757 1.00 94.88 103 ASN A C 1
ATOM 763 O O . ASN A 1 103 ? 22.322 0.100 -10.568 1.00 94.88 103 ASN A O 1
ATOM 767 N N . VAL A 1 104 ? 20.157 0.290 -10.035 1.00 95.31 104 VAL A N 1
ATOM 768 C CA . VAL A 1 104 ? 20.153 -0.805 -9.051 1.00 95.31 104 VAL A CA 1
ATOM 769 C C . VAL A 1 104 ? 19.410 -2.000 -9.631 1.00 95.31 104 VAL A C 1
ATOM 771 O O . VAL A 1 104 ? 18.231 -1.907 -9.955 1.00 95.31 104 VAL A O 1
ATOM 774 N N . VAL A 1 105 ? 20.108 -3.128 -9.771 1.00 95.31 105 VAL A N 1
ATOM 775 C CA . VAL A 1 105 ? 19.568 -4.362 -10.357 1.00 95.31 105 VAL A CA 1
ATOM 776 C C . VAL A 1 105 ? 19.671 -5.497 -9.343 1.00 95.31 105 VAL A C 1
ATOM 778 O O . VAL A 1 105 ? 20.740 -5.728 -8.776 1.00 95.31 105 VAL A O 1
ATOM 781 N N . THR A 1 106 ? 18.566 -6.199 -9.095 1.00 94.38 106 THR A N 1
ATOM 782 C CA . THR A 1 106 ? 18.545 -7.371 -8.211 1.00 94.38 106 THR A CA 1
ATOM 783 C C . THR A 1 106 ? 19.131 -8.580 -8.934 1.00 94.38 106 THR A C 1
ATOM 785 O O . THR A 1 106 ? 19.145 -8.652 -10.160 1.00 94.38 106 THR A O 1
ATOM 788 N N . ARG A 1 107 ? 19.603 -9.586 -8.187 1.00 92.94 107 ARG A N 1
ATOM 789 C CA . ARG A 1 107 ? 20.236 -10.785 -8.779 1.00 92.94 107 ARG A CA 1
ATOM 790 C C . ARG A 1 107 ? 19.309 -11.592 -9.697 1.00 92.94 107 ARG A C 1
ATOM 792 O O . ARG A 1 107 ? 19.792 -12.412 -10.469 1.00 92.94 107 ARG A O 1
ATOM 799 N N . ARG A 1 108 ? 17.995 -11.397 -9.569 1.00 93.00 108 ARG A N 1
ATOM 800 C CA . ARG A 1 108 ? 16.948 -12.120 -10.301 1.00 93.00 108 ARG A CA 1
ATOM 801 C C . ARG A 1 108 ? 16.579 -11.461 -11.632 1.00 93.00 108 ARG A C 1
ATOM 803 O O . ARG A 1 108 ? 15.882 -12.075 -12.433 1.00 93.00 108 ARG A O 1
ATOM 810 N N . GLN A 1 109 ? 17.023 -10.227 -11.870 1.00 93.75 109 GLN A N 1
ATOM 811 C CA . GLN A 1 109 ? 16.552 -9.400 -12.977 1.00 93.75 109 GLN A CA 1
ATOM 812 C C . GLN A 1 109 ? 17.710 -8.817 -13.786 1.00 93.75 109 GLN A C 1
ATOM 814 O O . GLN A 1 109 ? 18.846 -8.734 -13.333 1.00 93.75 109 GLN A O 1
ATOM 819 N N . ASN A 1 110 ? 17.401 -8.380 -15.009 1.00 91.44 110 ASN A N 1
ATOM 820 C CA . ASN A 1 110 ? 18.398 -7.862 -15.956 1.00 91.44 110 ASN A CA 1
ATOM 821 C C . ASN A 1 110 ? 18.331 -6.336 -16.135 1.00 91.44 110 ASN A C 1
ATOM 823 O O . ASN A 1 110 ? 19.063 -5.778 -16.949 1.00 91.44 110 ASN A O 1
ATOM 827 N N . SER A 1 111 ? 17.426 -5.647 -15.434 1.00 94.38 111 SER A N 1
ATOM 828 C CA . SER A 1 111 ? 17.318 -4.186 -15.483 1.00 94.38 111 SER A CA 1
ATOM 829 C C . SER A 1 111 ? 16.763 -3.611 -14.185 1.00 94.38 111 SER A C 1
ATOM 831 O O . SER A 1 111 ? 16.084 -4.307 -13.424 1.00 94.38 111 SER A O 1
ATOM 833 N N . ALA A 1 112 ? 17.020 -2.322 -13.948 1.00 95.56 112 ALA A N 1
ATOM 834 C CA . ALA A 1 112 ? 16.574 -1.633 -12.740 1.00 95.56 112 ALA A CA 1
ATOM 835 C C . ALA A 1 112 ? 15.044 -1.567 -12.655 1.00 95.56 112 ALA A C 1
ATOM 837 O O . ALA A 1 112 ? 14.460 -1.963 -11.651 1.00 95.56 112 ALA A O 1
ATOM 838 N N . ARG A 1 113 ? 14.372 -1.207 -13.758 1.00 96.38 113 ARG A N 1
ATOM 839 C CA . ARG A 1 113 ? 12.903 -1.207 -13.825 1.00 96.38 113 ARG A CA 1
ATOM 840 C C . ARG A 1 113 ? 12.298 -2.598 -13.597 1.00 96.38 113 ARG A C 1
ATOM 842 O O . ARG A 1 113 ? 11.257 -2.710 -12.958 1.00 96.38 113 ARG A O 1
ATOM 849 N N . ALA A 1 114 ? 12.914 -3.660 -14.126 1.00 95.94 114 ALA A N 1
ATOM 850 C CA . ALA A 1 114 ? 12.437 -5.024 -13.883 1.00 95.94 114 ALA A CA 1
ATOM 851 C C . ALA A 1 114 ? 12.634 -5.437 -12.417 1.00 95.94 114 ALA A C 1
ATOM 853 O O . ALA A 1 114 ? 11.732 -6.033 -11.838 1.00 95.94 114 ALA A O 1
ATOM 854 N N . SER A 1 115 ? 13.759 -5.038 -11.817 1.00 97.38 115 SER A N 1
ATOM 855 C CA . SER A 1 115 ? 14.041 -5.231 -10.390 1.00 97.38 115 SER A CA 1
ATOM 856 C C . SER A 1 115 ? 12.996 -4.533 -9.527 1.00 97.38 115 SER A C 1
ATOM 858 O O . SER A 1 115 ? 12.380 -5.169 -8.689 1.00 97.38 115 SER A O 1
ATOM 860 N N . PHE A 1 116 ? 12.710 -3.257 -9.792 1.00 98.00 116 PHE A N 1
ATOM 861 C CA . PHE A 1 116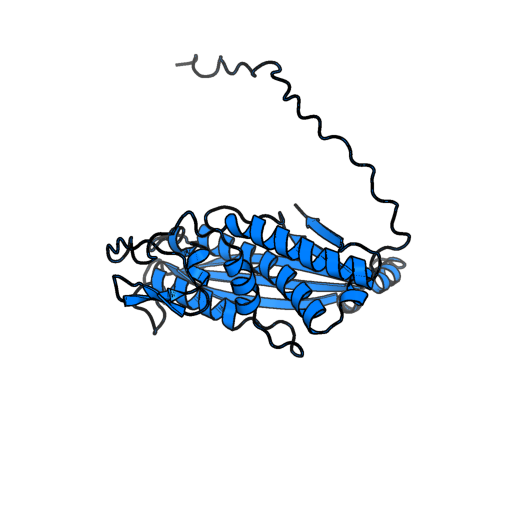 ? 11.672 -2.507 -9.083 1.00 98.00 116 PHE A CA 1
ATOM 862 C C . PHE A 1 116 ? 10.295 -3.188 -9.145 1.00 98.00 116 PHE A C 1
ATOM 864 O O . PHE A 1 116 ? 9.603 -3.279 -8.135 1.00 98.00 116 PHE A O 1
ATOM 871 N N . ARG A 1 117 ? 9.892 -3.682 -10.324 1.00 97.75 117 ARG A N 1
ATOM 872 C CA . ARG A 1 117 ? 8.599 -4.364 -10.510 1.00 97.75 117 ARG A CA 1
ATOM 873 C C . ARG A 1 117 ? 8.480 -5.635 -9.672 1.00 97.75 117 ARG A C 1
ATOM 875 O O . ARG A 1 117 ? 7.438 -5.850 -9.059 1.00 97.75 117 ARG A O 1
ATOM 882 N N . GLU A 1 118 ? 9.527 -6.456 -9.670 1.00 98.00 118 GLU A N 1
ATOM 883 C CA . GLU A 1 118 ? 9.569 -7.686 -8.880 1.00 98.00 118 GLU A CA 1
ATOM 884 C C . GLU A 1 118 ? 9.604 -7.382 -7.379 1.00 98.00 118 GLU A C 1
ATOM 886 O O . GLU A 1 118 ? 8.768 -7.891 -6.643 1.00 98.00 118 GLU A O 1
ATOM 891 N N . GLU A 1 119 ? 10.487 -6.488 -6.930 1.00 98.12 119 GLU A N 1
ATOM 892 C CA . GLU A 1 119 ? 10.610 -6.145 -5.505 1.00 98.12 119 GLU A CA 1
ATOM 893 C C . GLU A 1 119 ? 9.335 -5.498 -4.948 1.00 98.12 119 GLU A C 1
ATOM 895 O O . GLU A 1 119 ? 8.983 -5.725 -3.798 1.00 98.12 119 GLU A O 1
ATOM 900 N N . LEU A 1 120 ? 8.580 -4.740 -5.752 1.00 98.38 120 LEU A N 1
ATOM 901 C CA . LEU A 1 120 ? 7.273 -4.227 -5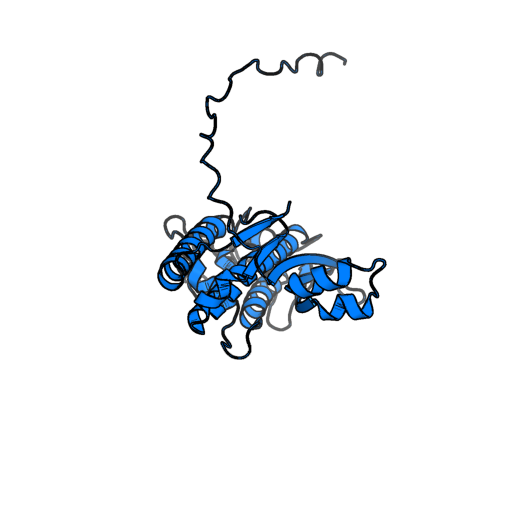.329 1.00 98.38 120 LEU A CA 1
ATOM 902 C C . LEU A 1 120 ? 6.240 -5.350 -5.131 1.00 98.38 120 LEU A C 1
ATOM 904 O O . LEU A 1 120 ? 5.397 -5.272 -4.237 1.00 98.38 120 LEU A O 1
ATOM 908 N N . TYR A 1 121 ? 6.265 -6.375 -5.986 1.00 98.44 121 TYR A N 1
ATOM 909 C CA . TYR A 1 121 ? 5.396 -7.542 -5.835 1.00 98.44 121 TYR A CA 1
ATOM 910 C C . TYR A 1 121 ? 5.763 -8.356 -4.590 1.00 98.44 121 TYR A C 1
ATOM 912 O O . TYR A 1 121 ? 4.876 -8.729 -3.816 1.00 98.44 121 TYR A O 1
ATOM 920 N N . ASP A 1 122 ? 7.057 -8.580 -4.375 1.00 98.00 122 ASP A N 1
ATOM 921 C CA . ASP A 1 122 ? 7.576 -9.303 -3.214 1.00 98.00 122 ASP A CA 1
ATOM 922 C C . ASP A 1 122 ? 7.293 -8.538 -1.919 1.00 98.00 122 ASP A C 1
ATOM 924 O O . ASP A 1 122 ? 6.735 -9.113 -0.991 1.00 98.00 122 ASP A O 1
ATOM 928 N N . LEU A 1 123 ? 7.492 -7.215 -1.901 1.00 97.62 123 LEU A N 1
ATOM 929 C CA . LEU A 1 123 ? 7.133 -6.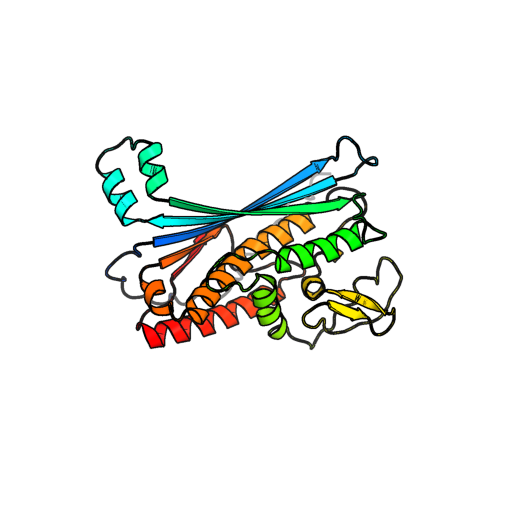364 -0.766 1.00 97.62 123 LEU A CA 1
ATOM 930 C C . LEU A 1 123 ? 5.682 -6.590 -0.321 1.00 97.62 123 LEU A C 1
ATOM 932 O O . LEU A 1 123 ? 5.412 -6.808 0.855 1.00 97.62 123 LEU A O 1
ATOM 936 N N . PHE A 1 124 ? 4.723 -6.571 -1.250 1.00 98.00 124 PHE A N 1
ATOM 937 C CA . PHE A 1 124 ? 3.320 -6.807 -0.893 1.00 98.00 124 PHE A CA 1
ATOM 938 C C . PHE A 1 124 ? 3.078 -8.245 -0.416 1.00 98.00 124 PHE A C 1
ATOM 940 O O . PHE A 1 124 ? 2.163 -8.484 0.374 1.00 98.00 124 PHE A O 1
ATOM 947 N N . THR A 1 125 ? 3.861 -9.202 -0.909 1.00 97.12 125 THR A N 1
ATOM 948 C CA . THR A 1 125 ? 3.786 -10.612 -0.508 1.00 97.12 125 THR A CA 1
ATOM 949 C C . THR A 1 125 ? 4.286 -10.819 0.920 1.00 97.12 125 THR A C 1
ATOM 951 O O . THR A 1 125 ? 3.697 -11.624 1.643 1.00 97.12 125 THR A O 1
ATOM 954 N N . ASP A 1 126 ? 5.314 -10.073 1.317 1.00 95.62 126 ASP A N 1
ATOM 955 C CA . ASP A 1 126 ? 6.035 -10.254 2.577 1.00 95.62 126 ASP A CA 1
ATOM 956 C C . ASP A 1 126 ? 5.402 -9.496 3.752 1.00 95.62 126 ASP A C 1
ATOM 958 O O . ASP A 1 126 ? 5.563 -9.887 4.907 1.00 95.62 126 ASP A O 1
ATOM 962 N N . ILE A 1 127 ? 4.638 -8.433 3.482 1.00 95.25 127 ILE A N 1
ATOM 963 C CA . ILE A 1 127 ? 3.943 -7.676 4.530 1.00 95.25 127 ILE A CA 1
ATOM 964 C C . ILE A 1 127 ? 2.809 -8.515 5.121 1.00 95.25 127 ILE A C 1
ATOM 966 O O . ILE A 1 127 ? 1.767 -8.693 4.487 1.00 95.25 127 ILE A O 1
ATOM 970 N N . VAL A 1 128 ? 2.986 -8.944 6.370 1.00 93.31 128 VAL A N 1
ATOM 971 C CA . VAL A 1 128 ? 1.975 -9.584 7.222 1.00 93.31 128 VAL A CA 1
ATOM 972 C C . VAL A 1 128 ? 1.911 -8.806 8.534 1.00 93.31 128 VAL A C 1
ATOM 974 O O . VAL A 1 128 ? 2.891 -8.767 9.271 1.00 93.31 128 VAL A O 1
ATOM 977 N N . VAL A 1 129 ? 0.775 -8.163 8.819 1.00 88.31 129 VAL A N 1
ATOM 978 C CA . VAL A 1 129 ? 0.632 -7.257 9.984 1.00 88.31 129 VAL A CA 1
ATOM 979 C C . VAL A 1 129 ? -0.128 -7.866 11.163 1.00 88.31 129 VAL A C 1
ATOM 981 O O . VAL A 1 129 ? -0.209 -7.257 12.224 1.00 88.31 129 VAL A O 1
ATOM 984 N N . ASP A 1 130 ? -0.727 -9.042 10.976 1.00 85.50 130 ASP A N 1
ATOM 985 C CA . ASP A 1 130 ? -1.503 -9.746 11.997 1.00 85.50 130 ASP A CA 1
ATOM 986 C C . ASP A 1 130 ? -1.056 -11.214 12.040 1.00 85.50 130 ASP A C 1
ATOM 988 O O . ASP A 1 130 ? -1.272 -11.970 11.089 1.00 85.50 130 ASP A O 1
ATOM 992 N N . GLU A 1 131 ? -0.408 -11.610 13.137 1.00 82.38 131 GLU A N 1
ATOM 993 C CA . GLU A 1 131 ? 0.147 -12.958 13.326 1.00 82.38 131 GLU A CA 1
ATOM 994 C C . GLU A 1 131 ? -0.918 -14.057 13.438 1.00 82.38 131 GLU A C 1
ATOM 996 O O . GLU A 1 131 ? -0.612 -15.227 13.172 1.00 82.38 131 GLU A O 1
ATOM 1001 N N . ASP A 1 132 ? -2.149 -13.699 13.814 1.00 84.31 132 ASP A N 1
ATOM 1002 C CA . ASP A 1 132 ? -3.265 -14.638 13.923 1.00 84.31 132 ASP A CA 1
ATOM 1003 C C . ASP A 1 132 ? -3.937 -14.851 12.561 1.00 84.31 132 ASP A C 1
ATOM 1005 O O . ASP A 1 132 ? -4.284 -15.976 12.204 1.00 84.31 132 ASP A O 1
ATOM 1009 N N . ASP A 1 133 ? -4.116 -13.776 11.785 1.00 86.75 133 ASP A N 1
ATOM 1010 C CA . ASP A 1 133 ? -4.735 -13.831 10.453 1.00 86.75 133 ASP A CA 1
ATOM 1011 C C . ASP A 1 133 ? -3.764 -14.344 9.374 1.00 86.75 133 ASP A C 1
ATOM 1013 O O . ASP A 1 133 ? -4.181 -15.042 8.448 1.00 86.75 133 ASP A O 1
ATOM 1017 N N . ARG A 1 134 ? -2.468 -14.017 9.491 1.00 89.06 134 ARG A N 1
ATOM 1018 C CA . ARG A 1 134 ? -1.359 -14.419 8.598 1.00 89.06 134 ARG A CA 1
ATOM 1019 C C . ARG A 1 134 ? -1.576 -14.169 7.106 1.00 89.06 134 ARG A C 1
ATOM 1021 O O . ARG A 1 134 ? -0.853 -14.726 6.278 1.00 89.06 134 ARG A O 1
ATOM 1028 N N . THR A 1 135 ? -2.556 -13.353 6.727 1.00 94.50 135 THR A N 1
ATOM 1029 C CA . THR A 1 135 ? -2.710 -12.959 5.329 1.00 94.50 135 THR A CA 1
ATOM 1030 C C . THR A 1 135 ? -1.767 -11.812 5.017 1.00 94.50 135 THR A C 1
ATOM 1032 O O . THR A 1 135 ? -1.525 -10.941 5.849 1.00 94.50 135 THR A O 1
ATOM 1035 N N . ASN A 1 136 ? -1.234 -11.807 3.800 1.00 96.31 136 ASN A N 1
ATOM 1036 C CA . ASN A 1 136 ? -0.348 -10.741 3.363 1.00 96.31 136 ASN A CA 1
ATOM 1037 C C . ASN A 1 136 ? -1.100 -9.568 2.725 1.00 96.31 136 ASN A C 1
ATOM 1039 O O . ASN A 1 136 ? -2.264 -9.676 2.310 1.00 96.31 136 ASN A O 1
ATOM 1043 N N . LEU A 1 137 ? -0.405 -8.439 2.602 1.00 97.19 137 LEU A N 1
ATOM 1044 C CA . LEU A 1 137 ? -0.926 -7.234 1.967 1.00 97.19 137 LEU A CA 1
ATOM 1045 C C . LEU A 1 137 ? -1.328 -7.488 0.506 1.00 97.19 137 LEU A C 1
ATOM 1047 O O . LEU A 1 137 ? -2.356 -6.975 0.051 1.00 97.19 137 LEU A O 1
ATOM 1051 N N . LEU A 1 138 ? -0.579 -8.337 -0.209 1.00 98.00 138 LEU A N 1
ATOM 1052 C CA . LEU A 1 138 ? -0.856 -8.723 -1.593 1.00 98.00 138 LEU A CA 1
ATOM 1053 C C . LEU A 1 138 ? -2.260 -9.311 -1.747 1.00 98.00 138 LEU A C 1
ATOM 1055 O O . LEU A 1 138 ? -2.957 -8.973 -2.701 1.00 98.00 138 LEU A O 1
ATOM 1059 N N . SER A 1 139 ? -2.708 -10.136 -0.800 1.00 97.62 139 SER A N 1
ATOM 1060 C CA . SER A 1 139 ? -4.048 -10.733 -0.817 1.00 97.62 139 SER A CA 1
ATOM 1061 C C . SER A 1 139 ? -5.146 -9.667 -0.749 1.00 97.62 139 SER A C 1
ATOM 1063 O O . SER A 1 139 ? -6.148 -9.744 -1.466 1.00 97.62 139 SER A O 1
ATOM 1065 N N . THR A 1 140 ? -4.955 -8.629 0.072 1.00 97.75 140 THR A N 1
ATOM 1066 C CA . THR A 1 140 ? -5.867 -7.475 0.110 1.00 97.75 140 THR A CA 1
ATOM 1067 C C . THR A 1 140 ? -5.809 -6.687 -1.192 1.00 97.75 140 THR A C 1
ATOM 1069 O O . THR A 1 140 ? -6.855 -6.385 -1.768 1.00 97.75 140 THR A O 1
ATOM 1072 N N . TYR A 1 141 ? -4.609 -6.396 -1.697 1.00 98.25 141 TYR A N 1
ATOM 1073 C CA . TYR A 1 141 ? -4.445 -5.708 -2.973 1.00 98.25 141 TYR A CA 1
ATOM 1074 C C . TYR A 1 141 ? -5.129 -6.461 -4.124 1.00 98.25 141 TYR A C 1
ATOM 1076 O O . TYR A 1 141 ? -5.846 -5.853 -4.913 1.00 98.25 141 TYR A O 1
ATOM 1084 N N . GLN A 1 142 ? -4.984 -7.783 -4.206 1.00 98.06 142 GLN A N 1
ATOM 1085 C CA . GLN A 1 142 ? -5.591 -8.601 -5.258 1.00 98.06 142 GLN A CA 1
ATOM 1086 C C . GLN A 1 142 ? -7.117 -8.655 -5.151 1.00 98.06 142 GLN A C 1
ATOM 1088 O O . GLN A 1 142 ? -7.806 -8.656 -6.173 1.00 98.06 142 GLN A O 1
ATOM 1093 N N . ALA A 1 143 ? -7.664 -8.619 -3.934 1.00 97.75 143 ALA A N 1
ATOM 1094 C CA . ALA A 1 143 ? -9.101 -8.461 -3.751 1.00 97.75 143 ALA A CA 1
ATOM 1095 C C . ALA A 1 143 ? -9.600 -7.113 -4.297 1.00 97.75 143 ALA A C 1
ATOM 1097 O O . ALA A 1 143 ? -10.672 -7.064 -4.893 1.00 97.75 143 ALA A O 1
ATOM 1098 N N . LEU A 1 144 ? -8.813 -6.039 -4.159 1.00 97.62 144 LEU A N 1
ATOM 1099 C CA . LEU A 1 144 ? -9.101 -4.745 -4.785 1.00 97.62 144 LEU A CA 1
ATOM 1100 C C . LEU A 1 144 ? -8.836 -4.757 -6.300 1.00 97.62 144 LEU A C 1
ATOM 1102 O O . LEU A 1 144 ? -9.555 -4.105 -7.050 1.00 97.62 144 LEU A O 1
ATOM 1106 N N . LEU A 1 145 ? -7.856 -5.518 -6.785 1.00 97.00 145 LEU A N 1
ATOM 1107 C CA . LEU A 1 145 ? -7.583 -5.675 -8.214 1.00 97.00 145 LEU A CA 1
ATOM 1108 C C . LEU A 1 145 ? -8.754 -6.339 -8.944 1.00 97.00 145 LEU A C 1
ATOM 1110 O O . LEU A 1 145 ? -9.117 -5.897 -10.031 1.00 97.00 145 LEU A O 1
ATOM 1114 N N . ALA A 1 146 ? -9.412 -7.322 -8.324 1.00 96.44 146 ALA A N 1
ATOM 1115 C CA . ALA A 1 146 ? -10.636 -7.928 -8.855 1.00 96.44 146 ALA A CA 1
ATOM 1116 C C . ALA A 1 146 ? -11.774 -6.905 -9.055 1.00 96.44 146 ALA A C 1
ATOM 1118 O O . ALA A 1 146 ? -12.726 -7.148 -9.796 1.00 96.44 146 ALA A O 1
ATOM 1119 N N . LEU A 1 147 ? -11.673 -5.741 -8.404 1.00 95.06 147 LEU A N 1
ATOM 1120 C CA . LEU A 1 147 ? -12.617 -4.639 -8.515 1.00 95.06 147 LEU A CA 1
ATOM 1121 C C . LEU A 1 147 ? -12.271 -3.649 -9.641 1.00 95.06 147 LEU A C 1
ATOM 1123 O O . LEU A 1 147 ? -13.073 -2.746 -9.897 1.00 95.06 147 LEU A O 1
ATOM 1127 N N . LYS A 1 148 ? -11.118 -3.797 -10.305 1.00 93.88 148 LYS A N 1
ATOM 1128 C CA . LYS A 1 148 ? -10.658 -2.921 -11.387 1.00 93.88 148 LYS A CA 1
ATOM 1129 C C . LYS A 1 148 ? -11.485 -3.143 -12.664 1.00 93.88 148 LYS A C 1
ATOM 1131 O O . LYS A 1 148 ? -11.605 -4.280 -13.117 1.00 93.88 148 LYS A O 1
ATOM 1136 N N . PRO A 1 149 ? -11.997 -2.080 -13.313 1.00 89.44 149 PRO A N 1
ATOM 1137 C CA . PRO A 1 149 ? -12.630 -2.205 -14.623 1.00 89.44 149 PRO A CA 1
ATOM 1138 C C . PRO A 1 149 ? -11.667 -2.776 -15.673 1.00 89.44 149 PRO A C 1
ATOM 1140 O O . PRO A 1 149 ? -10.517 -2.335 -15.789 1.00 89.44 149 PRO A O 1
ATOM 1143 N N . THR A 1 150 ? -12.156 -3.732 -16.461 1.00 86.69 150 THR A N 1
ATOM 1144 C CA . THR A 1 150 ? -11.407 -4.408 -17.536 1.00 86.69 150 THR A CA 1
ATOM 1145 C C . THR A 1 150 ? -11.626 -3.784 -18.914 1.00 86.69 150 THR A C 1
ATOM 1147 O O . THR A 1 150 ? -11.010 -4.217 -19.881 1.00 86.69 150 THR A O 1
ATOM 1150 N N . THR A 1 151 ? -12.469 -2.752 -19.011 1.00 83.75 151 THR A N 1
ATOM 1151 C CA . THR A 1 151 ? -12.846 -2.089 -20.271 1.00 83.75 151 THR A CA 1
ATOM 1152 C C . THR A 1 151 ? -11.676 -1.421 -20.986 1.00 83.75 151 THR A C 1
ATOM 1154 O O . THR A 1 151 ? -11.673 -1.362 -22.209 1.00 83.75 151 THR A O 1
ATOM 1157 N N . ASN A 1 152 ? -10.680 -0.954 -20.231 1.00 82.31 152 ASN A N 1
ATOM 1158 C CA . ASN A 1 152 ? -9.456 -0.362 -20.759 1.00 82.31 152 ASN A CA 1
ATOM 1159 C C . ASN A 1 152 ? -8.274 -1.268 -20.378 1.00 82.31 152 ASN A C 1
ATOM 1161 O O . ASN A 1 152 ? -7.768 -1.155 -19.248 1.00 82.31 152 ASN A O 1
ATOM 1165 N N . PRO A 1 153 ? -7.867 -2.203 -21.258 1.00 87.31 153 PRO A N 1
ATOM 1166 C CA . PRO A 1 153 ? -6.679 -3.010 -21.025 1.00 87.31 153 PRO A CA 1
ATOM 1167 C C . PRO A 1 153 ? -5.449 -2.102 -20.950 1.00 87.31 153 PRO A C 1
ATOM 1169 O O . PRO A 1 153 ? -5.422 -1.010 -21.515 1.00 87.31 153 PRO A O 1
ATOM 1172 N N . GLN A 1 154 ? -4.434 -2.536 -20.208 1.00 91.25 154 GLN A N 1
ATOM 1173 C CA . GLN A 1 154 ? -3.172 -1.805 -20.133 1.00 91.25 154 GLN A CA 1
ATOM 1174 C C . GLN A 1 154 ? -2.143 -2.450 -21.053 1.00 91.25 154 GLN A C 1
ATOM 1176 O O . GLN A 1 154 ? -2.200 -3.655 -21.312 1.00 91.25 154 GLN A O 1
ATOM 1181 N N . SER A 1 155 ? -1.188 -1.650 -21.523 1.00 94.19 155 SER A N 1
ATOM 1182 C CA . SER A 1 155 ? -0.054 -2.165 -22.280 1.00 94.19 155 SER A CA 1
ATOM 1183 C C . SER A 1 155 ? 0.837 -3.058 -21.415 1.00 94.19 155 SER A C 1
ATOM 1185 O O . SER A 1 155 ? 0.951 -2.878 -20.203 1.00 94.19 155 SER A O 1
ATOM 1187 N N . CYS A 1 156 ? 1.512 -4.004 -22.063 1.00 95.75 156 CYS A N 1
ATOM 1188 C CA . CYS A 1 156 ? 2.520 -4.842 -21.434 1.00 95.75 156 CYS A CA 1
ATOM 1189 C C . CYS A 1 156 ? 3.588 -3.985 -20.715 1.00 95.75 156 CYS A C 1
ATOM 1191 O O . CYS A 1 156 ? 4.134 -3.072 -21.341 1.00 95.75 156 CYS A O 1
ATOM 1193 N N . PRO A 1 157 ? 3.995 -4.326 -19.475 1.00 95.25 157 PRO A N 1
ATOM 1194 C CA . PRO A 1 157 ? 5.054 -3.607 -18.749 1.00 95.25 157 PRO A CA 1
ATOM 1195 C C . PRO A 1 157 ? 6.419 -3.580 -19.460 1.00 95.25 157 PRO A C 1
ATOM 1197 O O . PRO A 1 157 ? 7.304 -2.797 -19.123 1.00 95.25 157 PRO A O 1
ATOM 1200 N N . TYR A 1 158 ? 6.610 -4.449 -20.457 1.00 94.31 158 TYR A N 1
ATOM 1201 C CA . TYR A 1 158 ? 7.816 -4.510 -21.285 1.00 94.31 158 TYR A CA 1
ATOM 1202 C C . TYR A 1 158 ? 7.697 -3.733 -22.604 1.00 94.31 158 TYR A C 1
ATOM 1204 O O . TYR A 1 158 ? 8.551 -3.896 -23.475 1.00 94.31 158 TYR A O 1
ATOM 1212 N N . LYS A 1 159 ? 6.660 -2.904 -22.782 1.00 92.94 159 LYS A N 1
ATOM 1213 C CA . LYS A 1 159 ? 6.471 -2.097 -23.996 1.00 92.94 159 LYS A CA 1
ATOM 1214 C C . LYS A 1 159 ? 7.661 -1.183 -24.268 1.00 92.94 159 LYS A C 1
ATOM 1216 O O . LYS A 1 159 ? 8.230 -1.245 -25.350 1.00 92.94 159 LYS A O 1
ATOM 1221 N N . GLU A 1 160 ? 8.081 -0.398 -23.279 1.00 87.69 160 GLU A N 1
ATOM 1222 C CA . GLU A 1 160 ? 9.202 0.539 -23.445 1.00 87.69 160 GLU A CA 1
ATOM 1223 C C . GLU A 1 160 ? 10.555 -0.172 -23.524 1.00 87.69 160 GLU A C 1
ATOM 1225 O O . GLU A 1 160 ? 11.408 0.196 -24.322 1.00 87.69 160 GLU A O 1
ATOM 1230 N N . SER A 1 161 ? 10.749 -1.224 -22.725 1.00 87.12 161 SER A N 1
ATOM 1231 C CA . SER A 1 161 ? 12.049 -1.899 -22.627 1.00 87.12 161 SER A CA 1
ATOM 1232 C C . SER A 1 161 ? 12.317 -2.913 -23.743 1.00 87.12 161 SER A C 1
ATOM 1234 O O . SER A 1 161 ? 13.474 -3.162 -24.060 1.00 87.12 161 SER A O 1
ATOM 1236 N N . HIS A 1 162 ? 11.278 -3.532 -24.312 1.00 89.94 162 HIS A N 1
ATOM 1237 C CA . HIS A 1 162 ? 11.412 -4.637 -25.274 1.00 89.94 162 HIS A CA 1
ATOM 1238 C C . HIS A 1 162 ? 10.443 -4.538 -26.465 1.00 89.94 162 HIS A C 1
ATOM 1240 O O . HIS A 1 162 ? 10.313 -5.497 -27.222 1.00 89.94 162 HIS A O 1
ATOM 1246 N N . GLY A 1 163 ? 9.729 -3.420 -26.626 1.00 93.31 163 GLY A N 1
ATOM 1247 C CA . GLY A 1 163 ? 8.845 -3.188 -27.773 1.00 93.31 163 GLY A CA 1
ATOM 1248 C C . GLY A 1 163 ? 7.588 -4.062 -27.806 1.00 93.31 163 GLY A C 1
ATOM 1249 O O . GLY A 1 163 ? 6.969 -4.197 -28.858 1.00 93.31 163 GLY A O 1
ATOM 1250 N N . CYS A 1 164 ? 7.197 -4.682 -26.687 1.00 94.75 164 CYS A N 1
ATOM 1251 C CA . CYS A 1 164 ? 6.007 -5.533 -26.654 1.00 94.75 164 CYS A CA 1
ATOM 1252 C C . CYS A 1 164 ? 4.722 -4.698 -26.789 1.00 94.75 164 CYS A C 1
ATOM 1254 O O . CYS A 1 164 ? 4.474 -3.798 -25.988 1.00 94.75 164 CYS A O 1
ATOM 1256 N N . THR A 1 165 ? 3.879 -5.027 -27.767 1.00 94.81 165 THR A N 1
ATOM 1257 C CA . THR A 1 165 ? 2.639 -4.295 -28.084 1.00 94.81 165 THR A CA 1
ATOM 1258 C C . THR A 1 165 ? 1.375 -4.938 -27.513 1.00 94.81 165 THR A C 1
ATOM 1260 O O . THR A 1 165 ? 0.275 -4.483 -27.808 1.00 94.81 165 THR A O 1
ATOM 1263 N N . ALA A 1 166 ? 1.509 -5.988 -26.698 1.00 95.25 166 ALA A N 1
ATOM 1264 C CA . ALA A 1 166 ? 0.367 -6.665 -26.096 1.00 95.25 166 ALA A CA 1
ATOM 1265 C C . ALA A 1 166 ? -0.407 -5.740 -25.150 1.00 95.25 166 ALA A C 1
ATOM 1267 O O . ALA A 1 166 ? 0.197 -5.007 -24.361 1.00 95.25 166 ALA A O 1
ATOM 1268 N N . GLU A 1 167 ? -1.732 -5.854 -25.170 1.00 95.44 167 GLU A N 1
ATOM 1269 C CA . GLU A 1 167 ? -2.633 -5.183 -24.237 1.00 95.44 167 GLU A CA 1
ATOM 1270 C C . GLU A 1 167 ? -3.552 -6.213 -23.591 1.00 95.44 167 GLU A C 1
ATOM 1272 O O . GLU A 1 167 ? -4.146 -7.048 -24.273 1.00 95.44 167 GLU A O 1
ATOM 1277 N N . PHE A 1 168 ? -3.636 -6.192 -22.264 1.00 93.94 168 PHE A N 1
ATOM 1278 C CA . PHE A 1 168 ? -4.428 -7.161 -21.511 1.00 93.94 168 PHE A CA 1
ATOM 1279 C C . PHE A 1 168 ? -4.802 -6.622 -20.125 1.00 93.94 168 PHE A C 1
ATOM 1281 O O . PHE A 1 168 ? -4.243 -5.642 -19.624 1.00 93.94 168 PHE A O 1
ATOM 1288 N N . ALA A 1 169 ? -5.783 -7.262 -19.491 1.00 93.25 169 ALA A N 1
ATOM 1289 C CA . ALA A 1 169 ? -6.078 -7.035 -18.083 1.00 93.25 169 ALA A CA 1
ATOM 1290 C C . ALA A 1 169 ? -5.089 -7.839 -17.228 1.00 93.25 169 ALA A C 1
ATOM 1292 O O . ALA A 1 169 ? -4.922 -9.039 -17.431 1.00 93.25 169 ALA A O 1
ATOM 1293 N N . VAL A 1 170 ? -4.432 -7.178 -16.274 1.00 94.50 170 VAL A N 1
ATOM 1294 C CA . VAL A 1 170 ? -3.528 -7.856 -15.334 1.00 94.50 170 VAL A CA 1
ATOM 1295 C C . VAL A 1 170 ? -4.371 -8.600 -14.303 1.00 94.50 170 VAL A C 1
ATOM 1297 O O . VAL A 1 170 ? -5.246 -8.001 -13.677 1.00 94.50 170 VAL A O 1
ATOM 1300 N N . GLY A 1 171 ? -4.121 -9.902 -14.174 1.00 92.81 171 GLY A N 1
ATOM 1301 C CA . GLY A 1 171 ? -4.781 -10.774 -13.208 1.00 92.81 171 GLY A CA 1
ATOM 1302 C C . GLY A 1 171 ? -4.063 -10.831 -11.859 1.00 92.81 171 GLY A C 1
ATOM 1303 O O . GLY A 1 171 ? -3.055 -10.162 -11.632 1.00 92.81 171 GLY A O 1
ATOM 1304 N N . SER A 1 172 ? -4.596 -11.655 -10.960 1.00 95.62 172 SER A N 1
ATOM 1305 C CA . SER A 1 172 ? -3.982 -11.949 -9.662 1.00 95.62 172 SER A CA 1
ATOM 1306 C C . SER A 1 172 ? -2.724 -12.813 -9.807 1.00 95.62 172 SER A C 1
ATOM 1308 O O . SER A 1 172 ? -2.602 -13.603 -10.742 1.00 95.62 172 SER A O 1
ATOM 1310 N N . GLY A 1 173 ? -1.818 -12.704 -8.836 1.00 96.69 173 GLY A N 1
ATOM 1311 C CA . GLY A 1 173 ? -0.574 -13.469 -8.774 1.00 96.69 173 GLY A CA 1
ATOM 1312 C C . GLY A 1 173 ? 0.486 -13.009 -9.774 1.00 96.69 173 GLY A C 1
ATOM 1313 O O . GLY A 1 173 ? 0.532 -11.845 -10.172 1.00 96.69 173 GLY A O 1
ATOM 1314 N N . CYS A 1 174 ? 1.345 -13.946 -10.168 1.00 96.94 174 CYS A N 1
ATOM 1315 C CA . CYS A 1 174 ? 2.327 -13.771 -11.230 1.00 96.94 174 CYS A CA 1
ATOM 1316 C C . CYS A 1 174 ? 1.884 -14.592 -12.444 1.00 96.94 174 CYS A C 1
ATOM 1318 O O . CYS A 1 174 ? 1.715 -15.808 -12.363 1.00 96.94 174 CYS A O 1
ATOM 1320 N N . THR A 1 175 ? 1.659 -13.910 -13.560 1.00 96.00 175 THR A N 1
ATOM 1321 C CA . THR A 1 175 ? 1.235 -14.498 -14.836 1.00 96.00 175 THR A CA 1
ATOM 1322 C C . THR A 1 175 ? 2.280 -14.206 -15.906 1.00 96.00 175 THR A C 1
ATOM 1324 O O . THR A 1 175 ? 3.308 -13.591 -15.628 1.00 96.00 175 THR A O 1
ATOM 1327 N N . THR A 1 176 ? 2.052 -14.636 -17.142 1.00 96.75 176 THR A N 1
ATOM 1328 C CA . THR A 1 176 ? 2.935 -14.319 -18.268 1.00 96.75 176 THR A CA 1
ATOM 1329 C C . THR A 1 176 ? 2.198 -13.509 -19.322 1.00 96.75 176 THR A C 1
ATOM 1331 O O . THR A 1 176 ? 1.001 -13.674 -19.554 1.00 96.75 176 THR A O 1
ATOM 1334 N N . CYS A 1 177 ? 2.923 -12.604 -19.976 1.00 96.12 177 CYS A N 1
ATOM 1335 C CA . CYS A 1 177 ? 2.393 -11.876 -21.118 1.00 96.12 177 CYS A CA 1
ATOM 1336 C C . CYS A 1 177 ? 2.128 -12.854 -22.280 1.00 96.12 177 CYS A C 1
ATOM 1338 O O . CYS A 1 177 ? 3.052 -13.574 -22.667 1.00 96.12 177 CYS A O 1
ATOM 1340 N N . PRO A 1 178 ? 0.934 -12.841 -22.903 1.00 93.31 178 PRO A N 1
ATOM 1341 C CA . PRO A 1 178 ? 0.580 -13.787 -23.965 1.00 93.31 178 PRO A CA 1
ATOM 1342 C C . PRO A 1 178 ? 1.414 -13.623 -25.245 1.00 93.31 178 PRO A C 1
ATOM 1344 O O . PRO A 1 178 ? 1.479 -14.543 -26.052 1.00 93.31 178 PRO A O 1
ATOM 1347 N N . THR A 1 179 ? 2.057 -12.469 -25.445 1.00 95.25 179 THR A N 1
ATOM 1348 C CA . THR A 1 179 ? 2.844 -12.185 -26.657 1.00 95.25 179 THR A CA 1
ATOM 1349 C C . THR A 1 179 ? 4.340 -12.380 -26.448 1.00 95.25 179 THR A C 1
ATOM 1351 O O . THR A 1 179 ? 4.992 -12.997 -27.281 1.00 95.25 179 THR A O 1
ATOM 1354 N N . CYS A 1 180 ? 4.910 -11.854 -25.357 1.00 94.75 180 CYS A N 1
ATOM 1355 C CA . CYS A 1 180 ? 6.359 -11.921 -25.130 1.00 94.75 180 CYS A CA 1
ATOM 1356 C C . CYS A 1 180 ? 6.790 -12.981 -24.106 1.00 94.75 180 CYS A C 1
ATOM 1358 O O . CYS A 1 180 ? 7.987 -13.135 -23.880 1.00 94.75 180 CYS A O 1
ATOM 1360 N N . GLY A 1 181 ? 5.849 -13.669 -23.449 1.00 94.88 181 GLY A N 1
ATOM 1361 C CA . GLY A 1 181 ? 6.120 -14.736 -22.476 1.00 94.88 181 GLY A CA 1
ATOM 1362 C C . GLY A 1 181 ? 6.749 -14.283 -21.151 1.00 94.88 181 GLY A C 1
ATOM 1363 O O . GLY A 1 181 ? 6.988 -15.108 -20.275 1.00 94.88 181 GLY A O 1
ATOM 1364 N N . ARG A 1 182 ? 7.024 -12.985 -20.978 1.00 95.31 182 ARG A N 1
ATOM 1365 C CA . ARG A 1 182 ? 7.686 -12.430 -19.786 1.00 95.31 182 ARG A CA 1
ATOM 1366 C C . ARG A 1 182 ? 6.734 -12.315 -18.587 1.00 95.31 182 ARG A C 1
ATOM 1368 O O . ARG A 1 182 ? 5.530 -12.161 -18.810 1.00 95.31 182 ARG A O 1
ATOM 1375 N N . PRO A 1 183 ? 7.253 -12.338 -17.344 1.00 96.38 183 PRO A N 1
ATOM 1376 C CA . PRO A 1 183 ? 6.428 -12.306 -16.140 1.00 96.38 183 PRO A CA 1
ATOM 1377 C C . PRO A 1 183 ? 5.697 -10.972 -15.959 1.00 96.38 183 PRO A C 1
ATOM 1379 O O . PRO A 1 183 ? 6.255 -9.886 -16.140 1.00 96.38 183 PRO A O 1
ATOM 1382 N N . VAL A 1 184 ? 4.432 -11.071 -15.575 1.00 97.69 184 VAL A N 1
ATOM 1383 C CA . VAL A 1 184 ? 3.550 -9.955 -15.260 1.00 97.69 184 VAL A CA 1
ATOM 1384 C C . VAL A 1 184 ? 3.007 -10.165 -13.858 1.00 97.69 184 VAL A C 1
ATOM 1386 O O . VAL A 1 184 ? 2.266 -11.116 -13.597 1.00 97.69 184 VAL A O 1
ATOM 1389 N N . TYR A 1 185 ? 3.392 -9.269 -12.964 1.00 98.31 185 TYR A N 1
ATOM 1390 C CA . TYR A 1 185 ? 3.020 -9.302 -11.561 1.00 98.31 185 TYR A CA 1
ATOM 1391 C C . TYR A 1 185 ? 1.676 -8.608 -11.379 1.00 98.31 185 TYR A C 1
ATOM 1393 O O . TYR A 1 185 ? 1.387 -7.630 -12.067 1.00 98.31 185 TYR A O 1
ATOM 1401 N N . SER A 1 186 ? 0.855 -9.039 -10.421 1.00 98.06 186 SER A N 1
ATOM 1402 C CA . SER A 1 186 ? -0.427 -8.371 -10.176 1.00 98.06 186 SER A CA 1
ATOM 1403 C C . SER A 1 186 ? -0.249 -6.881 -9.865 1.00 98.06 186 SER A C 1
ATOM 1405 O O . SER A 1 186 ? -1.066 -6.065 -10.280 1.00 98.06 186 SER A O 1
ATOM 1407 N N . THR A 1 187 ? 0.852 -6.507 -9.201 1.00 98.25 187 THR A N 1
ATOM 1408 C CA . THR A 1 187 ? 1.225 -5.112 -8.907 1.00 98.25 187 THR A CA 1
ATOM 1409 C C . THR A 1 187 ? 1.505 -4.279 -10.160 1.00 98.25 187 THR A C 1
ATOM 1411 O O . THR A 1 187 ? 1.412 -3.054 -10.101 1.00 98.25 187 THR A O 1
ATOM 1414 N N . ASP A 1 188 ? 1.737 -4.891 -11.328 1.00 97.62 188 ASP A N 1
ATOM 1415 C CA . ASP A 1 188 ? 1.862 -4.157 -12.589 1.00 97.62 188 ASP A CA 1
ATOM 1416 C C . ASP A 1 188 ? 0.576 -3.412 -12.958 1.00 97.62 188 ASP A C 1
ATOM 1418 O O . ASP A 1 188 ? 0.651 -2.391 -13.637 1.00 97.62 188 ASP A O 1
ATOM 1422 N N . ALA A 1 189 ? -0.590 -3.831 -12.443 1.00 96.69 189 ALA A N 1
ATOM 1423 C CA . ALA A 1 189 ? -1.839 -3.091 -12.623 1.00 96.69 189 ALA A CA 1
ATOM 1424 C C . ALA A 1 189 ? -1.859 -1.715 -11.935 1.00 96.69 189 ALA A C 1
ATOM 1426 O O . ALA A 1 189 ? -2.718 -0.886 -12.251 1.00 96.69 189 ALA A O 1
ATOM 1427 N N . LEU A 1 190 ? -0.931 -1.459 -11.007 1.00 96.81 190 LEU A N 1
ATOM 1428 C CA . LEU A 1 190 ? -0.713 -0.136 -10.416 1.00 96.81 190 LEU A CA 1
ATOM 1429 C C . LEU A 1 190 ? 0.037 0.800 -11.366 1.00 96.81 190 LEU A C 1
ATOM 1431 O O . LEU A 1 190 ? -0.033 2.013 -11.190 1.00 96.81 190 LEU A O 1
ATOM 1435 N N . ARG A 1 191 ? 0.748 0.247 -12.361 1.00 96.50 191 ARG A N 1
ATOM 1436 C CA . ARG A 1 191 ? 1.478 0.992 -13.400 1.00 96.50 191 ARG A CA 1
ATOM 1437 C C . ARG A 1 191 ? 2.518 1.981 -12.856 1.00 96.50 191 ARG A C 1
ATOM 1439 O O . ARG A 1 191 ? 2.919 2.911 -13.547 1.00 96.50 191 ARG A O 1
ATOM 1446 N N . ILE A 1 192 ? 3.010 1.768 -11.633 1.00 97.00 192 ILE A N 1
ATOM 1447 C CA . ILE A 1 192 ? 4.042 2.624 -11.015 1.00 97.00 192 ILE A CA 1
ATOM 1448 C C . ILE A 1 192 ? 5.347 2.574 -11.817 1.00 97.00 192 ILE A C 1
ATOM 1450 O O . ILE A 1 192 ? 6.053 3.571 -11.922 1.00 97.00 192 ILE A O 1
ATOM 1454 N N . HIS A 1 193 ? 5.635 1.438 -12.456 1.00 95.62 193 HIS A N 1
ATOM 1455 C CA . HIS A 1 193 ? 6.808 1.265 -13.313 1.00 95.62 193 HIS A CA 1
ATOM 1456 C C . HIS A 1 193 ? 6.849 2.229 -14.514 1.00 95.62 193 HIS A C 1
ATOM 1458 O O . HIS A 1 193 ? 7.921 2.436 -15.074 1.00 95.62 193 HIS A O 1
ATOM 1464 N N . GLU A 1 194 ? 5.725 2.844 -14.900 1.00 95.31 194 GLU A N 1
ATOM 1465 C CA . GLU A 1 194 ? 5.675 3.890 -15.935 1.00 95.31 194 GLU A CA 1
ATOM 1466 C C . GLU A 1 194 ? 6.198 5.245 -15.430 1.00 95.31 194 GLU A C 1
ATOM 1468 O O . GLU A 1 194 ? 6.562 6.115 -16.216 1.00 95.31 194 GLU A O 1
ATOM 1473 N N . ARG A 1 195 ? 6.234 5.447 -14.107 1.00 95.62 195 ARG A N 1
ATOM 1474 C CA . ARG A 1 195 ? 6.883 6.603 -13.465 1.00 95.62 195 ARG A CA 1
ATOM 1475 C C . ARG A 1 195 ? 8.332 6.326 -13.086 1.00 95.62 195 ARG A C 1
ATOM 1477 O O . ARG A 1 195 ? 9.036 7.235 -12.655 1.00 95.62 195 ARG A O 1
ATOM 1484 N N . PHE A 1 196 ? 8.783 5.090 -13.282 1.00 96.00 196 PHE A N 1
ATOM 1485 C CA . PHE A 1 196 ? 10.156 4.699 -13.030 1.00 96.00 196 PHE A CA 1
ATOM 1486 C C . PHE A 1 196 ? 11.082 5.196 -14.145 1.00 96.00 196 PHE A C 1
ATOM 1488 O O . PHE A 1 196 ? 10.885 4.908 -15.332 1.00 96.00 196 PHE A O 1
ATOM 1495 N N . ARG A 1 197 ? 12.141 5.893 -13.746 1.00 93.81 197 ARG A N 1
ATOM 1496 C CA . ARG A 1 197 ? 13.205 6.395 -14.609 1.00 93.81 197 ARG A CA 1
ATOM 1497 C C . ARG A 1 197 ? 14.448 5.532 -14.445 1.00 93.81 197 ARG A C 1
ATOM 1499 O O . ARG A 1 197 ? 14.989 5.387 -13.350 1.00 93.81 197 ARG A O 1
ATOM 1506 N N . ASP A 1 198 ? 14.959 5.019 -15.561 1.00 90.19 198 ASP A N 1
ATOM 1507 C CA . ASP A 1 198 ? 16.214 4.254 -15.556 1.00 90.19 198 ASP A CA 1
ATOM 1508 C C . ASP A 1 198 ? 17.415 5.121 -15.151 1.00 90.19 198 ASP A C 1
ATOM 1510 O O . ASP A 1 198 ? 18.377 4.606 -14.589 1.00 90.19 198 ASP A O 1
ATOM 1514 N N . ILE A 1 199 ? 17.333 6.437 -15.386 1.00 90.69 199 ILE A N 1
ATOM 1515 C CA . ILE A 1 199 ? 18.361 7.426 -15.053 1.00 90.69 199 ILE A CA 1
ATOM 1516 C C . ILE A 1 199 ? 17.722 8.589 -14.284 1.00 90.69 199 ILE A C 1
ATOM 1518 O O . ILE A 1 199 ? 16.733 9.173 -14.734 1.00 90.69 199 ILE A O 1
ATOM 1522 N N . GLY A 1 200 ? 18.337 8.979 -13.167 1.00 92.00 200 GLY A N 1
ATOM 1523 C CA . GLY A 1 200 ? 17.925 10.127 -12.359 1.00 92.00 200 GLY A CA 1
ATOM 1524 C C . GLY A 1 200 ? 17.152 9.723 -11.106 1.00 92.00 200 GLY A C 1
ATOM 1525 O O . GLY A 1 200 ? 17.396 8.670 -10.534 1.00 92.00 200 GLY A O 1
ATOM 1526 N N . THR A 1 201 ? 16.265 10.601 -10.638 1.00 94.50 201 THR A N 1
ATOM 1527 C CA . THR A 1 201 ? 15.447 10.346 -9.443 1.00 94.50 201 THR A CA 1
ATOM 1528 C C . THR A 1 201 ? 14.184 9.556 -9.779 1.00 94.50 201 THR A C 1
ATOM 1530 O O . THR A 1 201 ? 13.524 9.814 -10.789 1.00 94.50 201 THR A O 1
ATOM 1533 N N . ASN A 1 202 ? 13.836 8.628 -8.893 1.00 97.00 202 ASN A N 1
ATOM 1534 C CA . ASN A 1 202 ? 12.598 7.857 -8.874 1.00 97.00 202 ASN A CA 1
ATOM 1535 C C . ASN A 1 202 ? 11.647 8.299 -7.751 1.00 97.00 202 ASN A C 1
ATOM 1537 O O . ASN A 1 202 ? 10.735 7.555 -7.396 1.00 97.00 202 ASN A O 1
ATOM 1541 N N . GLY A 1 203 ? 11.807 9.517 -7.216 1.00 96.25 203 GLY A N 1
ATOM 1542 C CA . GLY A 1 203 ? 10.970 10.030 -6.125 1.00 96.25 203 GLY A CA 1
ATOM 1543 C C . GLY A 1 203 ? 9.461 9.959 -6.399 1.00 96.25 203 GLY A C 1
ATOM 1544 O O . GLY A 1 203 ? 8.699 9.624 -5.502 1.00 96.25 203 GLY A O 1
ATOM 1545 N N . GLU A 1 204 ? 9.017 10.166 -7.646 1.00 95.69 204 GLU A N 1
ATOM 1546 C CA . GLU A 1 204 ? 7.600 9.991 -8.018 1.00 95.69 204 GLU A CA 1
ATOM 1547 C C . GLU A 1 204 ? 7.134 8.535 -7.845 1.00 95.69 204 GLU A C 1
ATOM 1549 O O . GLU A 1 204 ? 6.066 8.289 -7.288 1.00 95.69 204 GLU A O 1
ATOM 1554 N N . ALA A 1 205 ? 7.936 7.561 -8.286 1.00 97.00 205 ALA A N 1
ATOM 1555 C CA . ALA A 1 205 ? 7.608 6.146 -8.147 1.00 97.00 205 ALA A CA 1
ATOM 1556 C C . ALA A 1 205 ? 7.579 5.720 -6.670 1.00 97.00 205 ALA A C 1
ATOM 1558 O O . ALA A 1 205 ? 6.634 5.055 -6.252 1.00 97.00 205 ALA A O 1
ATOM 1559 N N . PHE A 1 206 ? 8.559 6.147 -5.868 1.00 97.25 206 PHE A N 1
ATOM 1560 C CA . PHE A 1 206 ? 8.604 5.843 -4.433 1.00 97.25 206 PHE A CA 1
ATOM 1561 C C . PHE A 1 206 ? 7.478 6.524 -3.653 1.00 97.25 206 PHE A C 1
ATOM 1563 O O . PHE A 1 206 ? 6.830 5.878 -2.835 1.00 97.25 206 PHE A O 1
ATOM 1570 N N . GLY A 1 207 ? 7.157 7.779 -3.975 1.00 95.19 207 GLY A N 1
ATOM 1571 C CA . GLY A 1 207 ? 6.011 8.478 -3.400 1.00 95.19 207 GLY A CA 1
ATOM 1572 C C . GLY A 1 207 ? 4.682 7.779 -3.697 1.00 95.19 207 GLY A C 1
ATOM 1573 O O . GLY A 1 207 ? 3.832 7.691 -2.815 1.00 95.19 207 GLY A O 1
ATOM 1574 N N . LEU A 1 208 ? 4.514 7.219 -4.902 1.00 95.81 208 LEU A N 1
ATOM 1575 C CA . LEU A 1 208 ? 3.347 6.394 -5.230 1.00 95.81 208 LEU A CA 1
ATOM 1576 C C . LEU A 1 208 ? 3.313 5.091 -4.421 1.00 95.81 208 LEU A C 1
ATOM 1578 O O . LEU A 1 208 ? 2.237 4.700 -3.975 1.00 95.81 208 LEU A O 1
ATOM 1582 N N . VAL A 1 209 ? 4.451 4.416 -4.221 1.00 96.69 209 VAL A N 1
ATOM 1583 C CA . VAL A 1 209 ? 4.503 3.193 -3.400 1.00 96.69 209 VAL A CA 1
ATOM 1584 C C . VAL A 1 209 ? 4.139 3.493 -1.949 1.00 96.69 209 VAL A C 1
ATOM 1586 O O . VAL A 1 209 ? 3.264 2.824 -1.407 1.00 96.69 209 VAL A O 1
ATOM 1589 N N . MET A 1 210 ? 4.747 4.520 -1.355 1.00 94.94 210 MET A N 1
ATOM 1590 C CA . MET A 1 210 ? 4.463 4.961 0.011 1.00 94.94 210 MET A CA 1
ATOM 1591 C C . MET A 1 210 ? 2.972 5.288 0.187 1.00 94.94 210 MET A C 1
ATOM 1593 O O . MET A 1 210 ? 2.314 4.683 1.034 1.00 94.94 210 MET A O 1
ATOM 1597 N N . GLN A 1 211 ? 2.395 6.098 -0.710 1.00 93.00 211 GLN A N 1
ATOM 1598 C CA . GLN A 1 211 ? 0.966 6.417 -0.653 1.00 93.00 211 GLN A CA 1
ATOM 1599 C C . GLN A 1 211 ? 0.090 5.164 -0.735 1.00 93.00 211 GLN A C 1
ATOM 1601 O O . GLN A 1 211 ? -0.928 5.065 -0.052 1.00 93.00 211 GLN A O 1
ATOM 1606 N N . LEU A 1 212 ? 0.452 4.197 -1.580 1.00 94.62 212 LEU A N 1
ATOM 1607 C CA . LEU A 1 212 ? -0.295 2.950 -1.703 1.00 94.62 212 LEU A CA 1
ATOM 1608 C C . LEU A 1 212 ? -0.187 2.083 -0.452 1.00 94.62 212 LEU A C 1
ATOM 1610 O O . LEU A 1 212 ? -1.196 1.497 -0.065 1.00 94.62 212 LEU A O 1
ATOM 1614 N N . MET A 1 213 ? 0.985 2.014 0.181 1.00 94.75 213 MET A N 1
ATOM 1615 C CA . MET A 1 213 ? 1.171 1.274 1.428 1.00 94.75 213 MET A CA 1
ATOM 1616 C C . MET A 1 213 ? 0.219 1.787 2.509 1.00 94.75 213 MET A C 1
ATOM 1618 O O . MET A 1 213 ? -0.515 0.982 3.074 1.00 94.75 213 MET A O 1
ATOM 1622 N N . GLU A 1 214 ? 0.125 3.101 2.719 1.00 94.19 214 GLU A N 1
ATOM 1623 C CA . GLU A 1 214 ? -0.767 3.690 3.731 1.00 94.19 214 GLU A CA 1
ATOM 1624 C C . GLU A 1 214 ? -2.238 3.284 3.524 1.00 94.19 214 GLU A C 1
ATOM 1626 O O . GLU A 1 214 ? -2.901 2.764 4.427 1.00 94.19 214 GLU A O 1
ATOM 1631 N N . ARG A 1 215 ? -2.756 3.454 2.296 1.00 93.88 215 ARG A N 1
ATOM 1632 C CA . ARG A 1 215 ? -4.164 3.139 1.991 1.00 93.88 215 ARG A CA 1
ATOM 1633 C C . ARG A 1 215 ? -4.425 1.633 2.034 1.00 93.88 215 ARG A C 1
ATOM 1635 O O . ARG A 1 215 ? -5.485 1.210 2.503 1.00 93.88 215 ARG A O 1
ATOM 1642 N N . LEU A 1 216 ? -3.497 0.816 1.531 1.00 95.88 216 LEU A N 1
ATOM 1643 C CA . LEU A 1 216 ? -3.652 -0.637 1.529 1.00 95.88 216 LEU A CA 1
ATOM 1644 C C . LEU A 1 216 ? -3.576 -1.211 2.942 1.00 95.88 216 LEU A C 1
ATOM 1646 O O . LEU A 1 216 ? -4.366 -2.103 3.243 1.00 95.88 216 LEU A O 1
ATOM 1650 N N . LEU A 1 217 ? -2.700 -0.689 3.806 1.00 95.62 217 LEU A N 1
ATOM 1651 C CA . LEU A 1 217 ? -2.590 -1.111 5.203 1.00 95.62 217 LEU A CA 1
ATOM 1652 C C . LEU A 1 217 ? -3.896 -0.872 5.960 1.00 95.62 217 LEU A C 1
ATOM 1654 O O . LEU A 1 217 ? -4.392 -1.803 6.589 1.00 95.62 217 LEU A O 1
ATOM 1658 N N . MET A 1 218 ? -4.530 0.299 5.821 1.00 95.25 218 MET A N 1
ATOM 1659 C CA . MET A 1 218 ? -5.849 0.549 6.426 1.00 95.25 218 MET A CA 1
ATOM 1660 C C . MET A 1 218 ? -6.878 -0.505 6.000 1.00 95.25 218 MET A C 1
ATOM 1662 O O . MET A 1 218 ? -7.541 -1.120 6.839 1.00 95.25 218 MET A O 1
ATOM 1666 N N . VAL A 1 219 ? -7.035 -0.717 4.689 1.00 96.25 219 VAL A N 1
ATOM 1667 C CA . VAL A 1 219 ? -8.011 -1.692 4.177 1.00 96.25 219 VAL A CA 1
ATOM 1668 C C . VAL A 1 219 ? -7.653 -3.101 4.646 1.00 96.25 219 VAL A C 1
ATOM 1670 O O . VAL A 1 219 ? -8.540 -3.896 4.955 1.00 96.25 219 VAL A O 1
ATOM 1673 N N . HIS A 1 220 ? -6.363 -3.418 4.717 1.00 96.62 220 HIS A N 1
ATOM 1674 C CA . HIS A 1 220 ? -5.882 -4.712 5.165 1.00 96.62 220 HIS A CA 1
ATOM 1675 C C . HIS A 1 220 ? -6.189 -4.948 6.648 1.00 96.62 220 HIS A C 1
ATOM 1677 O O . HIS A 1 220 ? -6.789 -5.978 6.945 1.00 96.62 220 HIS A O 1
ATOM 1683 N N . PHE A 1 221 ? -5.947 -3.979 7.540 1.00 95.44 221 PHE A N 1
ATOM 1684 C CA . PHE A 1 221 ? -6.367 -4.064 8.942 1.00 95.44 221 PHE A CA 1
ATOM 1685 C C . PHE A 1 221 ? -7.871 -4.307 9.069 1.00 95.44 221 PHE A C 1
ATOM 1687 O O . PHE A 1 221 ? -8.281 -5.253 9.738 1.00 95.44 221 PHE A O 1
ATOM 1694 N N . LEU A 1 222 ? -8.710 -3.527 8.379 1.00 95.56 222 LEU A N 1
ATOM 1695 C CA . LEU A 1 222 ? -10.166 -3.723 8.419 1.00 95.56 222 LEU A CA 1
ATOM 1696 C C . LEU A 1 222 ? -10.584 -5.132 7.960 1.00 95.56 222 LEU A C 1
ATOM 1698 O O . LEU A 1 222 ? -11.499 -5.728 8.530 1.00 95.56 222 LEU A O 1
ATOM 1702 N N . ARG A 1 223 ? -9.902 -5.692 6.954 1.00 95.69 223 ARG A N 1
ATOM 1703 C CA . ARG A 1 223 ? -10.128 -7.075 6.508 1.00 95.69 223 ARG A CA 1
ATOM 1704 C C . ARG A 1 223 ? -9.632 -8.109 7.522 1.00 95.69 223 ARG A C 1
ATOM 1706 O O . ARG A 1 223 ? -10.285 -9.140 7.653 1.00 95.69 223 ARG A O 1
ATOM 1713 N N . CYS A 1 224 ? -8.560 -7.846 8.271 1.00 94.75 224 CYS A N 1
ATOM 1714 C CA . CYS A 1 224 ? -8.151 -8.693 9.398 1.00 94.75 224 CYS A CA 1
ATOM 1715 C C . CYS A 1 224 ? -9.224 -8.699 10.498 1.00 94.75 224 CYS A C 1
ATOM 1717 O O . CYS A 1 224 ? -9.638 -9.770 10.941 1.00 94.75 224 CYS A O 1
ATOM 1719 N N . PHE A 1 225 ? -9.767 -7.529 10.869 1.00 94.00 225 PHE A N 1
ATOM 1720 C CA . PHE A 1 225 ? -10.899 -7.440 11.805 1.00 94.00 225 PHE A CA 1
ATOM 1721 C C . PHE A 1 225 ? -12.109 -8.244 11.318 1.00 94.00 225 PHE A C 1
ATOM 1723 O O . PHE A 1 225 ? -12.760 -8.924 12.110 1.00 94.00 225 PHE A O 1
ATOM 1730 N N . GLU A 1 226 ? -12.409 -8.195 10.020 1.00 94.62 226 GLU A N 1
ATOM 1731 C CA . GLU A 1 226 ? -13.468 -9.005 9.424 1.00 94.62 226 GLU A CA 1
ATOM 1732 C C . GLU A 1 226 ? -13.189 -10.509 9.534 1.00 94.62 226 GLU A C 1
ATOM 1734 O O . GLU A 1 226 ? -14.033 -11.244 10.045 1.00 94.62 226 GLU A O 1
ATOM 1739 N N . ARG A 1 227 ? -12.021 -10.973 9.076 1.00 94.25 227 ARG A N 1
ATOM 1740 C CA . ARG A 1 227 ? -11.666 -12.403 9.050 1.00 94.25 227 ARG A CA 1
ATOM 1741 C C . ARG A 1 227 ? -11.591 -13.017 10.445 1.00 94.25 227 ARG A C 1
ATOM 1743 O O . ARG A 1 227 ? -11.975 -14.170 10.625 1.00 94.25 227 ARG A O 1
ATOM 1750 N N . ARG A 1 228 ? -11.185 -12.230 11.443 1.00 93.12 228 ARG A N 1
ATOM 1751 C CA . ARG A 1 228 ? -11.141 -12.637 12.854 1.00 93.12 228 ARG A CA 1
ATOM 1752 C C . ARG A 1 228 ? -12.486 -12.504 13.578 1.00 93.12 228 ARG A C 1
ATOM 1754 O O . ARG A 1 228 ? -12.556 -12.782 14.770 1.00 93.12 228 ARG A O 1
ATOM 1761 N N . ASN A 1 229 ? -13.558 -12.091 12.891 1.00 92.50 229 ASN A N 1
ATOM 1762 C CA . ASN A 1 229 ? -14.873 -11.803 13.483 1.00 92.50 229 ASN A CA 1
ATOM 1763 C C . ASN A 1 229 ? -14.820 -10.756 14.617 1.00 92.50 229 ASN A C 1
ATOM 1765 O O . ASN A 1 229 ? -15.600 -10.797 15.566 1.00 92.50 229 ASN A O 1
ATOM 1769 N N . LEU A 1 230 ? -13.903 -9.792 14.509 1.00 92.94 230 LEU A N 1
ATOM 1770 C CA . LEU A 1 230 ? -13.674 -8.722 15.483 1.00 92.94 230 LEU A CA 1
ATOM 1771 C C . LEU A 1 230 ? -14.315 -7.388 15.079 1.00 92.94 230 LEU A C 1
ATOM 1773 O O . LEU A 1 230 ? -14.081 -6.382 15.743 1.00 92.94 230 LEU A O 1
ATOM 1777 N N . LEU A 1 231 ? -15.150 -7.364 14.034 1.00 91.25 231 LEU A N 1
ATOM 1778 C CA . LEU A 1 231 ? -15.855 -6.158 13.577 1.00 91.25 231 LEU A CA 1
ATOM 1779 C C . LEU A 1 231 ? -16.557 -5.368 14.697 1.00 91.25 231 LEU A C 1
ATOM 1781 O O . LEU A 1 231 ? -16.488 -4.140 14.648 1.00 91.25 231 LEU A O 1
ATOM 1785 N N . PRO A 1 232 ? -17.165 -5.992 15.732 1.00 90.19 232 PRO A N 1
ATOM 1786 C CA . PRO A 1 232 ? -17.758 -5.233 16.830 1.00 90.19 232 PRO A CA 1
ATOM 1787 C C . PRO A 1 232 ? -16.783 -4.338 17.600 1.00 90.19 232 PRO A C 1
ATOM 1789 O O . PRO A 1 232 ? -17.207 -3.329 18.150 1.00 90.19 232 PRO A O 1
ATOM 1792 N N . ARG A 1 233 ? -15.481 -4.661 17.612 1.00 89.69 233 ARG A N 1
ATOM 1793 C CA . ARG A 1 233 ? -14.444 -3.848 18.273 1.00 89.69 233 ARG A CA 1
ATOM 1794 C C . ARG A 1 233 ? -14.139 -2.543 17.535 1.00 89.69 233 ARG A C 1
ATOM 1796 O O . ARG A 1 233 ? -13.519 -1.651 18.110 1.00 89.69 233 ARG A O 1
ATOM 1803 N N . LEU A 1 234 ? -14.579 -2.412 16.283 1.00 90.44 234 LEU A N 1
ATOM 1804 C CA . LEU A 1 234 ? -14.352 -1.210 15.482 1.00 90.44 234 LEU A CA 1
ATOM 1805 C C . LEU A 1 234 ? -15.171 -0.007 15.972 1.00 90.44 234 LEU A C 1
ATOM 1807 O O . LEU A 1 234 ? -14.832 1.115 15.629 1.00 90.44 234 LEU A O 1
ATOM 1811 N N . THR A 1 235 ? -16.190 -0.200 16.816 1.00 88.44 235 THR A N 1
ATOM 1812 C CA . THR A 1 235 ? -16.935 0.914 17.442 1.00 88.44 235 THR A CA 1
ATOM 1813 C C . THR A 1 235 ? -16.090 1.731 18.413 1.00 88.44 235 THR A C 1
ATOM 1815 O O . THR A 1 235 ? -16.351 2.910 18.622 1.00 88.44 235 THR A O 1
ATOM 1818 N N . SER A 1 236 ? -15.059 1.120 19.000 1.00 90.88 236 SER A N 1
ATOM 1819 C CA . SER A 1 236 ? -14.114 1.797 19.888 1.00 90.88 236 SER A CA 1
ATOM 1820 C C . SER A 1 236 ? -12.845 2.276 19.181 1.00 90.88 236 SER A C 1
ATOM 1822 O O . SER A 1 236 ? -11.943 2.753 19.865 1.00 90.88 236 SER A O 1
ATOM 1824 N N . LEU A 1 237 ? -12.750 2.129 17.854 1.00 93.44 237 LEU A N 1
ATOM 1825 C CA . LEU A 1 237 ? -11.549 2.419 17.070 1.00 93.44 237 LEU A CA 1
ATOM 1826 C C . LEU A 1 237 ? -11.851 3.420 15.949 1.00 93.44 237 LEU A C 1
ATOM 1828 O O . LEU A 1 237 ? -12.767 3.214 15.157 1.00 93.44 237 LEU A O 1
ATOM 1832 N N . ALA A 1 238 ? -11.031 4.460 15.832 1.00 93.62 238 ALA A N 1
ATOM 1833 C CA . ALA A 1 238 ? -10.987 5.314 14.647 1.00 93.62 238 ALA A CA 1
ATOM 1834 C C . ALA A 1 238 ? -9.702 5.085 13.850 1.00 93.62 238 ALA A C 1
ATOM 1836 O O . ALA A 1 238 ? -8.641 4.871 14.431 1.00 93.62 238 ALA A O 1
ATOM 1837 N N . PHE A 1 239 ? -9.786 5.172 12.524 1.00 94.44 239 PHE A N 1
ATOM 1838 C CA . PHE A 1 239 ? -8.617 5.154 11.643 1.00 94.44 239 PHE A CA 1
ATOM 1839 C C . PHE A 1 239 ? -8.239 6.572 11.245 1.00 94.44 239 PHE A C 1
ATOM 1841 O O . PHE A 1 239 ? -9.092 7.337 10.794 1.00 94.44 239 PHE A O 1
ATOM 1848 N N . PHE A 1 240 ? -6.965 6.907 11.399 1.00 94.00 240 PHE A N 1
ATOM 1849 C CA . PHE A 1 240 ? -6.387 8.175 10.976 1.00 94.00 240 PHE A CA 1
ATOM 1850 C C . PHE A 1 240 ? -5.374 7.873 9.876 1.00 94.00 240 PHE A C 1
ATOM 1852 O O . PHE A 1 240 ? -4.521 7.008 10.051 1.00 94.00 240 PHE A O 1
ATOM 1859 N N . ILE A 1 241 ? -5.484 8.538 8.731 1.00 91.00 241 ILE A N 1
ATOM 1860 C CA . ILE A 1 241 ? -4.524 8.388 7.632 1.00 91.00 241 ILE A CA 1
ATOM 1861 C C . ILE A 1 241 ? -3.945 9.748 7.282 1.00 91.00 241 ILE A C 1
ATOM 1863 O O . ILE A 1 241 ? -4.706 10.714 7.163 1.00 91.00 241 ILE A O 1
ATOM 1867 N N . ASP A 1 242 ? -2.629 9.798 7.073 1.00 81.62 242 ASP A N 1
ATOM 1868 C CA . ASP A 1 242 ? -1.988 10.977 6.507 1.00 81.62 242 ASP A CA 1
ATOM 1869 C C . ASP A 1 242 ? -2.286 11.126 5.000 1.00 81.62 242 ASP A C 1
ATOM 1871 O O . ASP A 1 242 ? -2.168 10.218 4.163 1.00 81.62 242 ASP A O 1
ATOM 1875 N N . GLY A 1 243 ? -2.766 12.309 4.646 1.00 75.75 243 GLY A N 1
ATOM 1876 C CA . GLY A 1 243 ? -3.195 12.682 3.313 1.00 75.75 243 GLY A CA 1
ATOM 1877 C C . GLY A 1 243 ? -4.583 12.171 2.883 1.00 75.75 243 GLY A C 1
ATOM 1878 O O . GLY A 1 243 ? -5.367 11.579 3.630 1.00 75.75 243 GLY A O 1
ATOM 1879 N N . PRO A 1 244 ? -4.941 12.408 1.610 1.00 73.44 244 PRO A N 1
ATOM 1880 C CA . PRO A 1 244 ? -6.249 12.053 1.068 1.00 73.44 244 PRO A CA 1
ATOM 1881 C C . PRO A 1 244 ? -6.467 10.534 1.011 1.00 73.44 244 PRO A C 1
ATOM 1883 O O . PRO A 1 244 ? -5.575 9.770 0.650 1.00 73.44 244 PRO A O 1
ATOM 1886 N N . LEU A 1 245 ? -7.704 10.079 1.234 1.00 73.50 245 LEU A N 1
ATOM 1887 C CA . LEU A 1 245 ? -8.082 8.663 1.058 1.00 73.50 245 LEU A CA 1
ATOM 1888 C C . LEU A 1 245 ? -8.063 8.197 -0.412 1.00 73.50 245 LEU A C 1
ATOM 1890 O O . LEU A 1 245 ? -8.225 7.010 -0.697 1.00 73.50 245 LEU A O 1
ATOM 1894 N N . ALA A 1 246 ? -7.901 9.127 -1.353 1.00 80.31 246 ALA A N 1
ATOM 1895 C CA . ALA A 1 246 ? -7.809 8.843 -2.776 1.00 80.31 246 ALA A CA 1
ATOM 1896 C C . ALA A 1 246 ? -6.359 8.561 -3.199 1.00 80.31 246 ALA A C 1
ATOM 1898 O O . ALA A 1 246 ? -5.430 9.236 -2.770 1.00 80.31 246 ALA A O 1
ATOM 1899 N N . ALA A 1 247 ? -6.193 7.596 -4.099 1.00 83.06 247 ALA A N 1
ATOM 1900 C CA . ALA A 1 247 ? -4.992 7.407 -4.899 1.00 83.06 247 ALA A CA 1
ATOM 1901 C C . ALA A 1 247 ? -5.048 8.270 -6.172 1.00 83.06 247 ALA A C 1
ATOM 1903 O O . ALA A 1 247 ? -6.105 8.411 -6.802 1.00 83.06 247 ALA A O 1
ATOM 1904 N N . PHE A 1 248 ? -3.893 8.793 -6.584 1.00 84.69 248 PHE A N 1
ATOM 1905 C CA . PHE A 1 248 ? -3.731 9.637 -7.772 1.00 84.69 248 PHE A CA 1
ATOM 1906 C C . PHE A 1 248 ? -2.733 9.031 -8.762 1.00 84.69 248 PHE A C 1
ATOM 1908 O O . PHE A 1 248 ? -2.004 8.095 -8.448 1.00 84.69 248 PHE A O 1
ATOM 1915 N N . GLY A 1 249 ? -2.699 9.574 -9.982 1.00 90.12 249 GLY A N 1
ATOM 1916 C CA . GLY A 1 249 ? -1.781 9.121 -11.026 1.00 90.12 249 GLY A CA 1
ATOM 1917 C C . GLY A 1 249 ? -2.179 7.765 -11.630 1.00 90.12 249 GLY A C 1
ATOM 1918 O O . GLY A 1 249 ? -3.371 7.451 -11.704 1.00 90.12 249 GLY A O 1
ATOM 1919 N N . PRO A 1 250 ? -1.208 6.953 -12.087 1.00 92.69 250 PRO A N 1
ATOM 1920 C CA . PRO A 1 250 ? -1.487 5.644 -12.681 1.00 92.69 250 PRO A CA 1
ATOM 1921 C C . PRO A 1 250 ? -2.379 4.705 -11.831 1.00 92.69 250 PRO A C 1
ATOM 1923 O O . PRO A 1 250 ? -3.273 4.079 -12.412 1.00 92.69 250 PRO A O 1
ATOM 1926 N N . PRO A 1 251 ? -2.251 4.638 -10.485 1.00 93.50 251 PRO A N 1
ATOM 1927 C CA . PRO A 1 251 ? -3.110 3.794 -9.652 1.00 93.50 251 PRO A CA 1
ATOM 1928 C C . PRO A 1 251 ? -4.462 4.428 -9.265 1.00 93.50 251 PRO A C 1
ATOM 1930 O O . PRO A 1 251 ? -5.148 3.890 -8.401 1.00 93.50 251 PRO A O 1
ATOM 1933 N N . ALA A 1 252 ? -4.907 5.529 -9.888 1.00 92.75 252 ALA A N 1
ATOM 1934 C CA . ALA A 1 252 ? -6.134 6.241 -9.488 1.00 92.75 252 ALA A CA 1
ATOM 1935 C C . ALA A 1 252 ? -7.421 5.389 -9.504 1.00 92.75 252 ALA A C 1
ATOM 1937 O O . ALA A 1 252 ? -8.371 5.672 -8.772 1.00 92.75 252 ALA A O 1
ATOM 1938 N N . TRP A 1 253 ? -7.457 4.313 -10.299 1.00 93.75 253 TRP A N 1
ATOM 1939 C CA . TRP A 1 253 ? -8.566 3.352 -10.297 1.00 93.75 253 TRP A CA 1
ATOM 1940 C C . TRP A 1 253 ? -8.777 2.695 -8.921 1.00 93.75 253 TRP A C 1
ATOM 1942 O O . TRP A 1 253 ? -9.896 2.293 -8.593 1.00 93.75 253 TRP A O 1
ATOM 1952 N N . LEU A 1 254 ? -7.721 2.613 -8.105 1.00 94.69 254 LEU A N 1
ATOM 1953 C CA . LEU A 1 254 ? -7.751 1.997 -6.786 1.00 94.69 254 LEU A CA 1
ATOM 1954 C C . LEU A 1 254 ? -8.653 2.769 -5.816 1.00 94.69 254 LEU A C 1
ATOM 1956 O O . LEU A 1 254 ? -9.306 2.146 -4.987 1.00 94.69 254 LEU A O 1
ATOM 1960 N N . SER A 1 255 ? -8.792 4.090 -5.971 1.00 93.44 255 SER A N 1
ATOM 1961 C CA . SER A 1 255 ? -9.706 4.917 -5.166 1.00 93.44 255 SER A CA 1
ATOM 1962 C C . SER A 1 255 ? -11.147 4.405 -5.218 1.00 93.44 255 SER A C 1
ATOM 1964 O O . SER A 1 255 ? -11.824 4.297 -4.195 1.00 93.44 255 SER A O 1
ATOM 1966 N N . ALA A 1 256 ? -11.618 4.031 -6.412 1.00 93.56 256 ALA A N 1
ATOM 1967 C CA . ALA A 1 256 ? -12.958 3.482 -6.594 1.00 93.56 256 ALA A CA 1
ATOM 1968 C C . ALA A 1 256 ? -13.088 2.077 -5.981 1.00 93.56 256 ALA A C 1
ATOM 1970 O O . ALA A 1 256 ? -14.115 1.758 -5.375 1.00 93.56 256 ALA A O 1
ATOM 1971 N N . ALA A 1 257 ? -12.045 1.249 -6.100 1.00 95.56 257 ALA A N 1
ATOM 1972 C CA . ALA A 1 257 ? -12.004 -0.082 -5.497 1.00 95.56 257 ALA A CA 1
ATOM 1973 C C . ALA A 1 257 ? -12.019 -0.014 -3.960 1.00 95.56 257 ALA A C 1
ATOM 1975 O O . ALA A 1 257 ? -12.839 -0.684 -3.335 1.00 95.56 257 ALA A O 1
ATOM 1976 N N . ILE A 1 258 ? -11.186 0.846 -3.365 1.00 95.38 258 ILE A N 1
ATOM 1977 C CA . ILE A 1 258 ? -11.133 1.098 -1.920 1.00 95.38 258 ILE A CA 1
ATOM 1978 C C . ILE A 1 258 ? -12.479 1.624 -1.431 1.00 95.38 258 ILE A C 1
ATOM 1980 O O . ILE A 1 258 ? -13.035 1.077 -0.486 1.00 95.38 258 ILE A O 1
ATOM 1984 N N . SER A 1 259 ? -13.063 2.624 -2.100 1.00 94.44 259 SER A N 1
ATOM 1985 C CA . SER A 1 259 ? -14.375 3.160 -1.713 1.00 94.44 259 SER A CA 1
ATOM 1986 C C . SER A 1 259 ? -15.460 2.077 -1.696 1.00 94.44 259 SER A C 1
ATOM 1988 O O . SER A 1 259 ? -16.280 2.028 -0.777 1.00 94.44 259 SER A O 1
ATOM 1990 N N . ARG A 1 260 ? -15.461 1.177 -2.688 1.00 96.19 260 ARG A N 1
ATOM 1991 C CA . ARG A 1 260 ? -16.389 0.041 -2.727 1.00 96.19 260 ARG A CA 1
ATOM 1992 C C . ARG A 1 260 ? -16.152 -0.930 -1.568 1.00 96.19 260 ARG A C 1
ATOM 1994 O O . ARG A 1 260 ? -17.120 -1.367 -0.949 1.00 96.19 260 ARG A O 1
ATOM 2001 N N . GLU A 1 261 ? -14.899 -1.243 -1.269 1.00 96.56 261 GLU A N 1
ATOM 2002 C CA . GLU A 1 261 ? -14.547 -2.158 -0.184 1.00 96.56 261 GLU A CA 1
ATOM 2003 C C . GLU A 1 261 ? -14.878 -1.578 1.197 1.00 96.56 261 GLU A C 1
ATOM 2005 O O . GLU A 1 261 ? -15.484 -2.261 2.021 1.00 96.56 261 GLU A O 1
ATOM 2010 N N . LEU A 1 262 ? -14.592 -0.294 1.428 1.00 95.31 262 LEU A N 1
ATOM 2011 C CA . LEU A 1 262 ? -14.961 0.401 2.661 1.00 95.31 262 LEU A CA 1
ATOM 2012 C C . LEU A 1 262 ? -16.479 0.429 2.860 1.00 95.31 262 LEU A C 1
ATOM 2014 O O . LEU A 1 262 ? -16.949 0.159 3.959 1.00 95.31 262 LEU A O 1
ATOM 2018 N N . LYS A 1 263 ? -17.269 0.668 1.802 1.00 96.19 263 LYS A N 1
ATOM 2019 C CA . LYS A 1 263 ? -18.740 0.584 1.878 1.00 96.19 263 LYS A CA 1
ATOM 2020 C C . LYS A 1 263 ? -19.215 -0.818 2.267 1.00 96.19 263 LYS A C 1
ATOM 2022 O O . LYS A 1 263 ? -20.114 -0.942 3.097 1.00 96.19 263 LYS A O 1
ATOM 2027 N N . ARG A 1 264 ? -18.605 -1.864 1.699 1.00 97.06 264 ARG A N 1
ATOM 2028 C CA . ARG A 1 264 ? -18.923 -3.266 2.014 1.00 97.06 264 ARG A CA 1
ATOM 2029 C C . ARG A 1 264 ? -18.616 -3.596 3.476 1.00 97.06 264 ARG A C 1
ATOM 2031 O O . ARG A 1 264 ? -19.451 -4.193 4.153 1.00 97.06 264 ARG A O 1
ATOM 2038 N N . LEU A 1 265 ? -17.436 -3.212 3.958 1.00 95.75 265 LEU A N 1
ATOM 2039 C CA . LEU A 1 265 ? -17.017 -3.419 5.347 1.00 95.75 265 LEU A CA 1
ATOM 2040 C C . LEU A 1 265 ? -17.903 -2.627 6.311 1.00 95.75 265 LEU A C 1
ATOM 2042 O O . LEU A 1 265 ? -18.414 -3.191 7.274 1.00 95.75 265 LEU A O 1
ATOM 2046 N N . ASN A 1 266 ? -18.177 -1.362 5.998 1.00 95.31 266 ASN A N 1
ATOM 2047 C CA . ASN A 1 266 ? -19.041 -0.509 6.802 1.00 95.31 266 ASN A CA 1
ATOM 2048 C C . ASN A 1 266 ? -20.465 -1.068 6.927 1.00 95.31 266 ASN A C 1
ATOM 2050 O O . ASN A 1 266 ? -21.039 -1.063 8.009 1.00 95.31 266 ASN A O 1
ATOM 2054 N N . GLN A 1 267 ? -21.029 -1.623 5.849 1.00 96.25 267 GLN A N 1
ATOM 2055 C CA . GLN A 1 267 ? -22.333 -2.284 5.914 1.00 96.25 267 GLN A CA 1
ATOM 2056 C C . GLN A 1 267 ? -22.324 -3.462 6.899 1.00 96.25 267 GLN A C 1
ATOM 2058 O O . GLN A 1 267 ? -23.275 -3.628 7.660 1.00 96.25 267 GLN A O 1
ATOM 2063 N N . LYS A 1 268 ? -21.255 -4.266 6.917 1.00 95.62 268 LYS A N 1
ATOM 2064 C CA . LYS A 1 268 ? -21.120 -5.376 7.870 1.00 95.62 268 LYS A CA 1
ATOM 2065 C C . LYS A 1 268 ? -20.965 -4.889 9.308 1.00 95.62 268 LYS A C 1
ATOM 2067 O O . LYS A 1 268 ? -21.584 -5.463 10.199 1.00 95.62 268 LYS A O 1
ATOM 2072 N N . VAL A 1 269 ? -20.198 -3.821 9.526 1.00 93.50 269 VAL A N 1
ATOM 2073 C CA . VAL A 1 269 ? -20.060 -3.189 10.847 1.00 93.50 269 VAL A CA 1
ATOM 2074 C C . VAL A 1 269 ? -21.409 -2.665 11.328 1.00 93.50 269 VAL A C 1
ATOM 2076 O O . VAL A 1 269 ? -21.845 -3.062 12.401 1.00 93.50 269 VAL A O 1
ATOM 2079 N N . ARG A 1 270 ? -22.142 -1.912 10.497 1.00 93.38 270 ARG A N 1
ATOM 2080 C CA . ARG A 1 270 ? -23.499 -1.435 10.815 1.00 93.38 270 ARG A CA 1
ATOM 2081 C C . ARG A 1 270 ? -24.448 -2.563 11.206 1.00 93.38 270 ARG A C 1
ATOM 2083 O O . ARG A 1 270 ? -25.205 -2.408 12.155 1.00 93.38 270 ARG A O 1
ATOM 2090 N N . VAL A 1 271 ? -24.416 -3.693 10.496 1.00 94.44 271 VAL A N 1
ATOM 2091 C CA . VAL A 1 271 ? -25.248 -4.863 10.831 1.00 94.44 271 VAL A CA 1
ATOM 2092 C C . VAL A 1 271 ? -24.853 -5.463 12.184 1.00 94.44 271 VAL A C 1
ATOM 2094 O O . VAL A 1 271 ? -25.725 -5.893 12.931 1.00 94.44 271 VAL A O 1
ATOM 2097 N N . ALA A 1 272 ? -23.560 -5.485 12.512 1.00 91.44 272 ALA A N 1
ATOM 2098 C CA . ALA A 1 272 ? -23.060 -6.067 13.753 1.00 91.44 272 ALA A CA 1
ATOM 2099 C C . ALA A 1 272 ? -23.199 -5.142 14.978 1.00 91.44 272 ALA A C 1
ATOM 2101 O O . ALA A 1 272 ? -23.273 -5.640 16.098 1.00 91.44 272 ALA A O 1
ATOM 2102 N N . THR A 1 273 ? -23.195 -3.818 14.790 1.00 90.00 273 THR A N 1
ATOM 2103 C CA . THR A 1 273 ? -23.030 -2.851 15.893 1.00 90.00 273 THR A CA 1
ATOM 2104 C C . THR A 1 273 ? -24.036 -1.706 15.899 1.00 90.00 273 THR A C 1
ATOM 2106 O O . THR A 1 273 ? -24.148 -1.001 16.899 1.00 90.00 273 THR A O 1
ATOM 2109 N N . GLY A 1 274 ? -24.747 -1.478 14.793 1.00 89.12 274 GLY A N 1
ATOM 2110 C CA . GLY A 1 274 ? -25.595 -0.302 14.599 1.00 89.12 274 GLY A CA 1
ATOM 2111 C C . GLY A 1 274 ? -24.829 1.005 14.356 1.00 89.12 274 GLY A C 1
ATOM 2112 O O . GLY A 1 274 ? -25.465 2.051 14.255 1.00 89.12 274 GLY A O 1
ATOM 2113 N N . GLN A 1 275 ? -23.496 0.970 14.250 1.00 88.44 275 GLN A N 1
ATOM 2114 C CA . GLN A 1 275 ? -22.645 2.153 14.083 1.00 88.44 275 GLN A CA 1
ATOM 2115 C C . GLN A 1 275 ? -21.831 2.112 12.785 1.00 88.44 275 GLN A C 1
ATOM 2117 O O . GLN A 1 275 ? -21.631 1.059 12.179 1.00 88.44 275 GLN A O 1
ATOM 2122 N N . ASP A 1 276 ? -21.373 3.288 12.366 1.00 90.75 276 ASP A N 1
ATOM 2123 C CA . ASP A 1 276 ? -20.483 3.486 11.226 1.00 90.75 276 ASP A CA 1
ATOM 2124 C C . ASP A 1 276 ? -19.006 3.328 11.596 1.00 90.75 276 ASP A C 1
ATOM 2126 O O . ASP A 1 276 ? -18.596 3.628 12.715 1.00 90.75 276 ASP A O 1
ATOM 2130 N N . LEU A 1 277 ? -18.193 2.920 10.619 1.00 91.94 277 LEU A N 1
ATOM 2131 C CA . LEU A 1 277 ? -16.740 3.055 10.680 1.00 91.94 277 LEU A CA 1
ATOM 2132 C C . LEU A 1 277 ? -16.347 4.534 10.747 1.00 91.94 277 LEU A C 1
ATOM 2134 O O . LEU A 1 277 ? -16.809 5.341 9.937 1.00 91.94 277 LEU A O 1
ATOM 2138 N N . LEU A 1 278 ? -15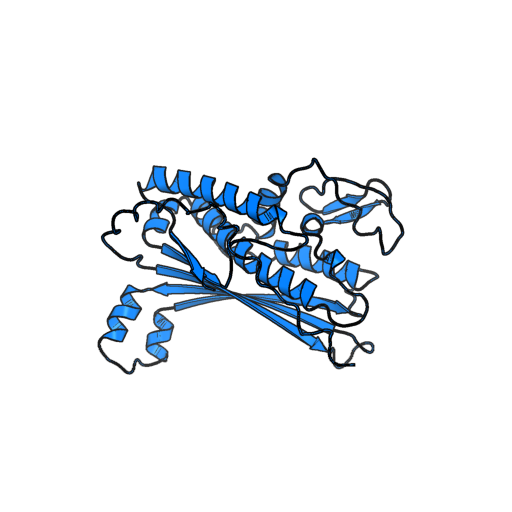.422 4.863 11.649 1.00 91.69 278 LEU A N 1
ATOM 2139 C CA . LEU A 1 278 ? -14.838 6.194 11.750 1.00 91.69 278 LEU A CA 1
ATOM 2140 C C . LEU A 1 278 ? -13.448 6.206 11.102 1.00 91.69 278 LEU A C 1
ATOM 2142 O O . LEU A 1 278 ? -12.511 5.589 11.605 1.00 91.69 278 LEU A O 1
ATOM 2146 N N . ILE A 1 279 ? -13.328 6.897 9.968 1.00 91.56 279 ILE A N 1
ATOM 2147 C CA . ILE A 1 279 ? -12.078 7.049 9.213 1.00 91.56 279 ILE A CA 1
ATOM 2148 C C . ILE A 1 279 ? -11.888 8.535 8.914 1.00 91.56 279 ILE A C 1
ATOM 2150 O O . ILE A 1 279 ? -12.779 9.163 8.339 1.00 91.56 279 ILE A O 1
ATOM 2154 N N . LEU A 1 280 ? -10.735 9.086 9.286 1.00 89.25 280 LEU A N 1
ATOM 2155 C CA . LEU A 1 280 ? -10.361 10.476 9.050 1.00 89.25 280 LEU A CA 1
ATOM 2156 C C . LEU A 1 280 ? -9.070 10.536 8.233 1.00 89.25 280 LEU A C 1
ATOM 2158 O O . LEU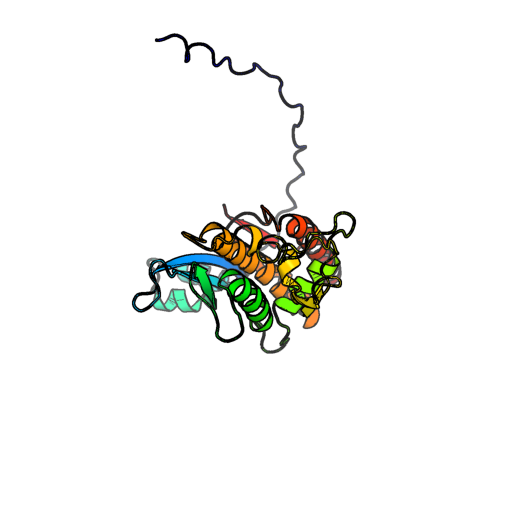 A 1 280 ? -8.091 9.869 8.556 1.00 89.25 280 LEU A O 1
ATOM 2162 N N . GLY A 1 281 ? -9.083 11.344 7.174 1.00 84.81 281 GLY A N 1
ATOM 2163 C CA . GLY A 1 281 ? -7.868 11.765 6.478 1.00 84.81 281 GLY A CA 1
ATOM 2164 C C . GLY A 1 281 ? -7.432 13.123 7.013 1.00 84.81 281 GLY A C 1
ATOM 2165 O O . GLY A 1 281 ? -8.276 14.014 7.141 1.00 84.81 281 GLY A O 1
ATOM 2166 N N . ILE A 1 282 ? -6.150 13.273 7.330 1.00 79.25 282 ILE A N 1
ATOM 2167 C CA . ILE A 1 282 ? -5.555 14.535 7.784 1.00 79.25 282 ILE A CA 1
ATOM 2168 C C . ILE A 1 282 ? -4.729 15.100 6.627 1.00 79.25 282 ILE A C 1
ATOM 2170 O O . ILE A 1 282 ? -4.019 14.357 5.964 1.00 79.25 282 ILE A O 1
ATOM 2174 N N . SER A 1 283 ? -4.878 16.389 6.322 1.00 64.75 283 SER A N 1
ATOM 2175 C CA . SER A 1 283 ? -4.186 17.067 5.214 1.00 64.75 283 SER A CA 1
ATOM 2176 C C . SER A 1 283 ? -3.764 18.470 5.596 1.00 64.75 283 SER A C 1
ATOM 2178 O O . SER A 1 283 ? -4.611 19.132 6.243 1.00 64.75 283 SER A O 1
#